Protein AF-A0A9P6NY69-F1 (afdb_monomer)

Structure (mmCIF, N/CA/C/O backbone):
data_AF-A0A9P6NY69-F1
#
_entry.id   AF-A0A9P6NY69-F1
#
loop_
_atom_site.group_PDB
_atom_site.id
_atom_site.type_symbol
_atom_site.label_atom_id
_atom_site.label_alt_id
_atom_site.label_comp_id
_atom_site.label_asym_id
_atom_site.label_entity_id
_atom_site.label_seq_id
_atom_site.pdbx_PDB_ins_code
_atom_site.Cartn_x
_atom_site.Cartn_y
_atom_site.Cartn_z
_atom_site.occupancy
_atom_site.B_iso_or_equiv
_atom_site.auth_seq_id
_atom_site.auth_comp_id
_atom_site.auth_asym_id
_atom_site.auth_atom_id
_atom_site.pdbx_PDB_model_num
ATOM 1 N N . MET A 1 1 ? -17.917 0.176 -6.158 1.00 75.62 1 MET A N 1
ATOM 2 C CA . MET A 1 1 ? -16.868 -0.465 -6.971 1.00 75.62 1 MET A CA 1
ATOM 3 C C . MET A 1 1 ? -17.426 -1.772 -7.513 1.00 75.62 1 MET A C 1
ATOM 5 O O . MET A 1 1 ? -18.060 -2.476 -6.738 1.00 75.62 1 MET A O 1
ATOM 9 N N . ASP A 1 2 ? -17.260 -2.073 -8.800 1.00 89.25 2 ASP A N 1
ATOM 10 C CA . ASP A 1 2 ? -17.644 -3.372 -9.378 1.00 89.25 2 ASP A CA 1
ATOM 11 C C . ASP A 1 2 ? -16.413 -4.287 -9.403 1.00 89.25 2 ASP A C 1
ATOM 13 O O . ASP A 1 2 ? -15.485 -4.063 -10.179 1.00 89.25 2 ASP A O 1
ATOM 17 N N . TRP A 1 3 ? -16.389 -5.296 -8.530 1.00 91.06 3 TRP A N 1
ATOM 18 C CA . TRP A 1 3 ? -15.250 -6.206 -8.393 1.00 91.06 3 TRP A CA 1
ATOM 19 C C . TRP A 1 3 ? -15.039 -7.108 -9.608 1.00 91.06 3 TRP A C 1
ATOM 21 O O . TRP A 1 3 ? -13.898 -7.458 -9.901 1.00 91.06 3 TRP A O 1
ATOM 31 N N . SER A 1 4 ? -16.097 -7.431 -10.357 1.00 93.12 4 SER A N 1
ATOM 32 C CA . SER A 1 4 ? -15.951 -8.194 -11.599 1.00 93.12 4 SER A CA 1
ATOM 33 C C . SER A 1 4 ? -15.117 -7.407 -12.607 1.00 93.12 4 SER A C 1
ATOM 35 O O . SER A 1 4 ? -14.187 -7.945 -13.209 1.00 93.12 4 SER A O 1
ATOM 37 N N . LEU A 1 5 ? -15.392 -6.106 -12.729 1.00 93.06 5 LEU A N 1
ATOM 38 C CA . LEU A 1 5 ? -14.627 -5.225 -13.602 1.00 93.06 5 LEU A CA 1
ATOM 39 C C . LEU A 1 5 ? -13.191 -5.023 -13.098 1.00 93.06 5 LEU A C 1
ATOM 41 O O . LEU A 1 5 ? -12.266 -4.997 -13.905 1.00 93.06 5 LEU A O 1
ATOM 45 N N . VAL A 1 6 ? -12.983 -4.913 -11.781 1.00 93.25 6 VAL A N 1
ATOM 46 C CA . VAL A 1 6 ? -11.635 -4.799 -11.196 1.00 93.25 6 VAL A CA 1
ATOM 47 C C . VAL A 1 6 ? -10.772 -6.001 -11.578 1.00 93.25 6 VAL A C 1
ATOM 49 O O . VAL A 1 6 ? -9.667 -5.801 -12.076 1.00 93.25 6 VAL A O 1
ATOM 52 N N . PHE A 1 7 ? -11.274 -7.232 -11.430 1.00 91.88 7 PHE A N 1
ATOM 53 C CA . PHE A 1 7 ? -10.509 -8.429 -11.794 1.00 91.88 7 PHE A CA 1
ATOM 54 C C . PHE A 1 7 ? -10.218 -8.515 -13.294 1.00 91.88 7 PHE A C 1
ATOM 56 O O . PHE A 1 7 ? -9.092 -8.824 -13.674 1.00 91.88 7 PHE A O 1
ATOM 63 N N . GLN A 1 8 ? -11.170 -8.131 -14.148 1.00 93.94 8 GLN A N 1
ATOM 64 C CA . GLN A 1 8 ? -10.922 -8.034 -15.591 1.00 93.94 8 GLN A CA 1
ATOM 65 C C . GLN A 1 8 ? -9.810 -7.022 -15.915 1.00 93.94 8 GLN A C 1
ATOM 67 O O . GLN A 1 8 ? -8.967 -7.271 -16.776 1.00 93.94 8 GLN A O 1
ATOM 72 N N . ILE A 1 9 ? -9.768 -5.883 -15.215 1.00 93.75 9 ILE A N 1
ATOM 73 C CA . ILE A 1 9 ? -8.691 -4.897 -15.377 1.00 93.75 9 ILE A CA 1
ATOM 74 C C . ILE A 1 9 ? -7.356 -5.477 -14.890 1.00 93.75 9 ILE A C 1
ATOM 76 O O . ILE A 1 9 ? -6.350 -5.298 -15.577 1.00 93.75 9 ILE A O 1
ATOM 80 N N . CYS A 1 10 ? -7.332 -6.188 -13.758 1.00 94.00 10 CYS A N 1
ATOM 81 C CA . CYS A 1 10 ? -6.135 -6.876 -13.268 1.00 94.00 10 CYS A CA 1
ATOM 82 C C . CYS A 1 10 ? -5.591 -7.862 -14.312 1.00 94.00 10 CYS A C 1
ATOM 84 O O . CYS A 1 10 ? -4.395 -7.840 -14.605 1.00 94.00 10 CYS A O 1
ATOM 86 N N . ASP A 1 11 ? -6.461 -8.664 -14.931 1.00 91.62 11 ASP A N 1
ATOM 87 C CA . ASP A 1 11 ? -6.077 -9.607 -15.984 1.00 91.62 11 ASP A CA 1
ATOM 88 C C . ASP A 1 11 ? -5.457 -8.889 -17.185 1.00 91.62 11 ASP A C 1
ATOM 90 O O . ASP A 1 11 ? -4.391 -9.280 -17.664 1.00 91.62 11 ASP A O 1
ATOM 94 N N . VAL A 1 12 ? -6.068 -7.796 -17.652 1.00 94.50 12 VAL A N 1
ATOM 95 C CA . VAL A 1 12 ? -5.519 -6.999 -18.762 1.00 94.50 12 VAL A CA 1
ATOM 96 C C . VAL A 1 12 ? -4.162 -6.397 -18.389 1.00 94.50 12 VAL A C 1
ATOM 98 O O . VAL A 1 12 ? -3.219 -6.459 -19.181 1.00 94.50 12 VAL A O 1
ATOM 101 N N . VAL A 1 13 ? -4.034 -5.842 -17.181 1.00 95.50 13 VAL A N 1
ATOM 102 C CA . VAL A 1 13 ? -2.787 -5.249 -16.676 1.00 95.50 13 VAL A CA 1
ATOM 103 C C . VAL A 1 13 ? -1.673 -6.290 -16.582 1.00 95.50 13 VAL A C 1
ATOM 105 O O . VAL A 1 13 ? -0.541 -6.001 -16.970 1.00 95.50 13 VAL A O 1
ATOM 108 N N . ASN A 1 14 ? -1.985 -7.498 -16.113 1.00 91.94 14 ASN A N 1
ATOM 109 C CA . ASN A 1 14 ? -1.009 -8.565 -15.918 1.00 91.94 14 ASN A CA 1
ATOM 110 C C . ASN A 1 14 ? -0.584 -9.238 -17.224 1.00 91.94 14 ASN A C 1
ATOM 112 O O . ASN A 1 14 ? 0.569 -9.661 -17.333 1.00 91.94 14 ASN A O 1
ATOM 116 N N . ASN A 1 15 ? -1.470 -9.319 -18.216 1.00 92.44 15 ASN A N 1
ATOM 117 C CA . ASN A 1 15 ? -1.189 -9.988 -19.488 1.00 92.44 15 ASN A CA 1
ATOM 118 C C . ASN A 1 15 ? -0.651 -9.050 -20.580 1.00 92.44 15 ASN A C 1
ATOM 120 O O . ASN A 1 15 ? -0.188 -9.518 -21.617 1.00 92.44 15 ASN A O 1
ATOM 124 N N . THR A 1 16 ? -0.657 -7.736 -20.348 1.00 93.12 16 THR A N 1
ATOM 125 C CA . THR A 1 16 ? -0.144 -6.748 -21.307 1.00 93.12 16 THR A CA 1
ATOM 126 C C . THR A 1 16 ? 1.220 -6.222 -20.869 1.00 93.12 16 THR A C 1
ATOM 128 O O . THR A 1 16 ? 1.368 -5.739 -19.749 1.00 93.12 16 THR A O 1
ATOM 131 N N . GLU A 1 17 ? 2.207 -6.220 -21.769 1.00 89.94 17 GLU A N 1
ATOM 132 C CA . GLU A 1 17 ? 3.577 -5.757 -21.480 1.00 89.94 17 GLU A CA 1
ATOM 133 C C . GLU A 1 17 ? 3.621 -4.322 -20.922 1.00 89.94 17 GLU A C 1
ATOM 135 O O . GLU A 1 17 ? 4.310 -4.038 -19.945 1.00 89.94 17 GLU A O 1
ATOM 140 N N . THR A 1 18 ? 2.832 -3.413 -21.498 1.00 93.44 18 THR A N 1
ATOM 141 C CA . THR A 1 18 ? 2.735 -2.009 -21.065 1.00 93.44 18 THR A CA 1
ATOM 142 C C . THR A 1 18 ? 1.525 -1.727 -20.171 1.00 93.44 18 THR A C 1
ATOM 144 O O . THR A 1 18 ? 1.315 -0.576 -19.776 1.00 93.44 18 THR A O 1
ATOM 147 N N . GLY A 1 19 ? 0.750 -2.758 -19.811 1.00 94.00 19 GLY A N 1
ATOM 148 C CA . GLY A 1 19 ? -0.544 -2.630 -19.135 1.00 94.00 19 GLY A CA 1
ATOM 149 C C . GLY A 1 19 ? -0.455 -1.858 -17.824 1.00 94.00 19 GLY A C 1
ATOM 150 O O . GLY A 1 19 ? -1.178 -0.884 -17.629 1.00 94.00 19 GLY A O 1
ATOM 151 N N . ALA A 1 20 ? 0.501 -2.218 -16.965 1.00 94.69 20 ALA A N 1
ATOM 152 C CA . ALA A 1 20 ? 0.709 -1.548 -15.681 1.00 94.69 20 ALA A CA 1
ATOM 153 C C . ALA A 1 20 ? 1.046 -0.055 -15.834 1.00 94.69 20 ALA A C 1
ATOM 155 O O . ALA A 1 20 ? 0.506 0.797 -15.124 1.00 94.69 20 ALA A O 1
ATOM 156 N N . LYS A 1 21 ? 1.902 0.284 -16.805 1.00 94.94 21 LYS A N 1
ATOM 157 C CA . LYS A 1 21 ? 2.334 1.665 -17.052 1.00 94.94 21 LYS A CA 1
ATOM 158 C C . LYS A 1 21 ? 1.207 2.536 -17.592 1.00 94.94 21 LYS A C 1
ATOM 160 O O . LYS A 1 21 ? 1.069 3.680 -17.155 1.00 94.94 21 LYS A O 1
ATOM 165 N N . GLU A 1 22 ? 0.425 2.021 -18.535 1.00 96.06 22 GLU A N 1
ATOM 166 C CA . GLU A 1 22 ? -0.706 2.749 -19.113 1.00 96.06 22 GLU A CA 1
ATOM 167 C C . GLU A 1 22 ? -1.860 2.882 -18.112 1.00 96.06 22 GLU A C 1
ATOM 169 O O . GLU A 1 22 ? -2.411 3.975 -17.965 1.00 96.06 22 GLU A O 1
ATOM 174 N N . ALA A 1 23 ? -2.147 1.831 -17.336 1.00 96.81 23 ALA A N 1
ATOM 175 C CA . ALA A 1 23 ? -3.116 1.885 -16.245 1.00 96.81 23 ALA A CA 1
ATOM 176 C C . ALA A 1 23 ? -2.734 2.947 -15.203 1.00 96.81 23 ALA A C 1
ATOM 178 O O . ALA A 1 23 ? -3.556 3.810 -14.894 1.00 96.81 23 ALA A O 1
ATOM 179 N N . ARG A 1 24 ? -1.473 2.976 -14.738 1.00 96.50 24 ARG A N 1
ATOM 180 C CA . ARG A 1 24 ? -1.000 4.025 -13.817 1.00 96.50 24 ARG A CA 1
ATOM 181 C C . ARG A 1 24 ? -1.223 5.423 -14.400 1.00 96.50 24 ARG A C 1
ATOM 183 O O . ARG A 1 24 ? -1.819 6.260 -13.732 1.00 96.50 24 ARG A O 1
ATOM 190 N N . LYS A 1 25 ? -0.775 5.690 -15.633 1.00 96.69 25 LYS A N 1
ATOM 191 C CA . LYS A 1 25 ? -0.918 7.020 -16.260 1.00 96.69 25 LYS A CA 1
ATOM 192 C C . LYS A 1 25 ? -2.378 7.461 -16.359 1.00 96.69 25 LYS A C 1
ATOM 194 O O . LYS A 1 25 ? -2.697 8.623 -16.102 1.00 96.69 25 LYS A O 1
ATOM 199 N N . LEU A 1 26 ? -3.264 6.548 -16.757 1.00 97.25 26 LEU A N 1
ATOM 200 C CA . LEU A 1 26 ? -4.690 6.833 -16.855 1.00 97.25 26 LEU A CA 1
ATOM 201 C C . LEU A 1 26 ? -5.278 7.153 -15.476 1.00 97.25 26 LEU A C 1
ATOM 203 O O . LEU A 1 26 ? -6.013 8.131 -15.339 1.00 97.25 26 LEU A O 1
ATOM 207 N N . LEU A 1 27 ? -4.924 6.366 -14.460 1.00 97.31 27 LEU A N 1
ATOM 208 C CA . LEU A 1 27 ? -5.398 6.553 -13.091 1.00 97.31 27 LEU A CA 1
ATOM 209 C C . LEU A 1 27 ? -4.858 7.836 -12.462 1.00 97.31 27 LEU A C 1
ATOM 211 O O . LEU A 1 27 ? -5.635 8.555 -11.848 1.00 97.31 27 LEU A O 1
ATOM 215 N N . GLN A 1 28 ? -3.601 8.207 -12.708 1.00 96.12 28 GLN A N 1
ATOM 216 C CA . GLN A 1 28 ? -3.043 9.509 -12.318 1.00 96.12 28 GLN A CA 1
ATOM 217 C C . GLN A 1 28 ? -3.862 10.672 -12.886 1.00 96.12 28 GLN A C 1
ATOM 219 O O . GLN A 1 28 ? -4.274 11.578 -12.162 1.00 96.12 28 GLN A O 1
ATOM 224 N N . LYS A 1 29 ? -4.194 10.611 -14.182 1.00 96.62 29 LYS A N 1
ATOM 225 C CA . LYS A 1 29 ? -5.038 11.628 -14.818 1.00 96.62 29 LYS A CA 1
ATOM 226 C C . LYS A 1 29 ? -6.431 11.705 -14.181 1.00 96.62 29 LYS A C 1
ATOM 228 O O . LYS A 1 29 ? -7.000 12.789 -14.087 1.00 96.62 29 LYS A O 1
ATOM 233 N N . LYS A 1 30 ? -7.003 10.567 -13.776 1.00 96.12 30 LYS A N 1
ATOM 234 C CA . LYS A 1 30 ? -8.323 10.501 -13.124 1.00 96.12 30 LYS A CA 1
ATOM 235 C C . LYS A 1 30 ? -8.278 10.954 -11.662 1.00 96.12 30 LYS A C 1
ATOM 237 O O . LYS A 1 30 ? -9.206 11.621 -11.220 1.00 96.12 30 LYS A O 1
ATOM 242 N N . MET A 1 31 ? -7.186 10.670 -10.962 1.00 94.62 31 MET A N 1
ATOM 243 C CA . MET A 1 31 ? -6.902 11.115 -9.598 1.00 94.62 31 MET A CA 1
ATOM 244 C C . MET A 1 31 ? -6.805 12.647 -9.498 1.00 94.62 31 MET A C 1
ATOM 246 O O . MET A 1 31 ? -7.211 13.227 -8.498 1.00 94.62 31 MET A O 1
ATOM 250 N N . LEU A 1 32 ? -6.341 13.317 -10.556 1.00 92.62 32 LEU A N 1
ATOM 251 C CA . LEU A 1 32 ? -6.270 14.782 -10.643 1.00 92.62 32 LEU A CA 1
ATOM 252 C C . LEU A 1 32 ? -7.458 15.426 -11.385 1.00 92.62 32 LEU A C 1
ATOM 254 O O . LEU A 1 32 ? -7.407 16.601 -11.749 1.00 92.62 32 LEU A O 1
ATOM 258 N N . ALA A 1 33 ? -8.530 14.677 -11.651 1.00 91.44 33 ALA A N 1
ATOM 259 C CA . ALA A 1 33 ? -9.727 15.229 -12.280 1.00 91.44 33 ALA A CA 1
ATOM 260 C C . ALA A 1 33 ? -10.513 16.129 -11.310 1.00 91.44 33 ALA A C 1
ATOM 262 O O . ALA A 1 33 ? -10.460 15.946 -10.103 1.00 91.44 33 ALA A O 1
ATOM 263 N N . GLN A 1 34 ? -11.325 17.054 -11.834 1.00 88.56 34 GLN A N 1
ATOM 264 C CA . GLN A 1 34 ? -12.145 17.948 -10.996 1.00 88.56 34 GLN A CA 1
ATOM 265 C C . GLN A 1 34 ? -13.275 17.235 -10.235 1.00 88.56 34 GLN A C 1
ATOM 267 O O . GLN A 1 34 ? -13.815 17.794 -9.289 1.00 88.56 34 GLN A O 1
ATOM 272 N N . ASN A 1 35 ? -13.685 16.040 -10.672 1.00 91.44 35 ASN A N 1
ATOM 273 C CA . ASN A 1 35 ? -14.830 15.333 -10.103 1.00 91.44 35 ASN A CA 1
ATOM 274 C C . ASN A 1 35 ? -14.393 14.445 -8.916 1.00 91.44 35 ASN A C 1
ATOM 276 O O . ASN A 1 35 ? -13.712 13.444 -9.163 1.00 91.44 35 ASN A O 1
ATOM 280 N N . PRO A 1 36 ? -14.851 14.714 -7.676 1.00 91.44 36 PRO A N 1
ATOM 281 C CA . PRO A 1 36 ? -14.429 13.973 -6.484 1.00 91.44 36 PRO A CA 1
ATOM 282 C C . PRO A 1 36 ? -14.696 12.468 -6.554 1.00 91.44 36 PRO A C 1
ATOM 284 O O . PRO A 1 36 ? -13.852 11.659 -6.176 1.00 91.44 36 PRO A O 1
ATOM 287 N N . GLN A 1 37 ? -15.844 12.064 -7.104 1.00 91.56 37 GLN A N 1
ATOM 288 C CA . GLN A 1 37 ? -16.189 10.649 -7.246 1.00 91.56 37 GLN A CA 1
ATOM 289 C C . GLN A 1 37 ? -15.232 9.935 -8.210 1.00 91.56 37 GLN A C 1
ATOM 291 O O . GLN A 1 37 ? -14.869 8.784 -7.983 1.00 91.56 37 GLN A O 1
ATOM 296 N N . THR A 1 38 ?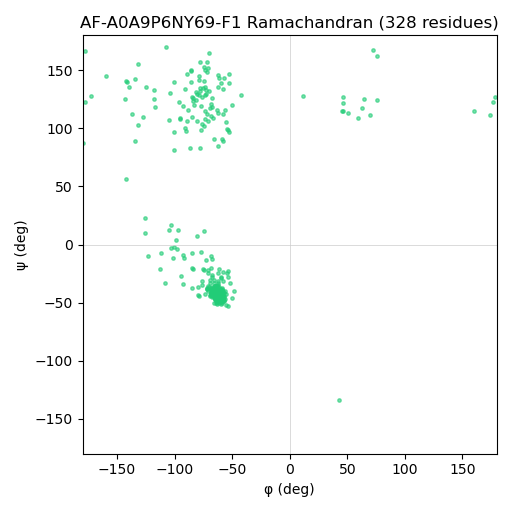 -14.783 10.621 -9.265 1.00 95.06 38 THR A N 1
ATOM 297 C CA . THR A 1 38 ? -13.775 10.076 -10.189 1.00 95.06 38 THR A CA 1
ATOM 298 C C . THR A 1 38 ? -12.420 9.910 -9.505 1.00 95.06 38 THR A C 1
ATOM 300 O O . THR A 1 38 ? -11.755 8.901 -9.729 1.00 95.06 38 THR A O 1
ATOM 303 N N . GLN A 1 39 ? -12.024 10.862 -8.656 1.00 94.94 39 GLN A N 1
ATOM 304 C CA . GLN A 1 39 ? -10.769 10.789 -7.905 1.00 94.94 39 GLN A CA 1
ATOM 305 C C . GLN A 1 39 ? -10.780 9.626 -6.906 1.00 94.94 39 GLN A C 1
ATOM 307 O O . GLN A 1 39 ? -9.838 8.838 -6.883 1.00 94.94 39 GLN A O 1
ATOM 312 N N . VAL A 1 40 ? -11.866 9.470 -6.136 1.00 94.62 40 VAL A N 1
ATOM 313 C CA . VAL A 1 40 ? -12.032 8.356 -5.183 1.00 94.62 40 VAL A CA 1
ATOM 314 C C . VAL A 1 40 ? -11.967 7.009 -5.900 1.00 94.62 40 VAL A C 1
ATOM 316 O O . VAL A 1 40 ? -11.200 6.146 -5.488 1.00 94.62 40 VAL A O 1
ATOM 319 N N . LEU A 1 41 ? -12.701 6.839 -7.004 1.00 94.62 41 LEU A N 1
ATOM 320 C CA . LEU A 1 41 ? -12.677 5.590 -7.776 1.00 94.62 41 LEU A CA 1
ATOM 321 C C . LEU A 1 41 ? -11.293 5.295 -8.369 1.00 94.62 41 LEU A C 1
ATOM 323 O O . LEU A 1 41 ? -10.885 4.138 -8.436 1.00 94.62 41 LEU A O 1
ATOM 327 N N . ALA A 1 42 ? -10.557 6.327 -8.794 1.00 96.50 42 ALA A N 1
ATOM 328 C CA . ALA A 1 42 ? -9.193 6.159 -9.283 1.00 96.50 42 ALA A CA 1
ATOM 329 C C . ALA A 1 42 ? -8.243 5.685 -8.173 1.00 96.50 42 ALA A C 1
ATOM 331 O O . ALA A 1 42 ? -7.432 4.795 -8.417 1.00 96.50 42 ALA A O 1
ATOM 332 N N . LEU A 1 43 ? -8.370 6.241 -6.963 1.00 95.56 43 LEU A N 1
ATOM 333 C CA . LEU A 1 43 ? -7.605 5.819 -5.786 1.00 95.56 43 LEU A CA 1
ATOM 334 C C . LEU A 1 43 ? -7.966 4.389 -5.357 1.00 95.56 43 LEU A C 1
ATOM 336 O O . LEU A 1 43 ? -7.069 3.588 -5.124 1.00 95.56 43 LEU A O 1
ATOM 340 N N . GLU A 1 44 ? -9.254 4.038 -5.327 1.00 94.50 44 GLU A N 1
ATOM 341 C CA . GLU A 1 44 ? -9.719 2.672 -5.037 1.00 94.50 44 GLU A CA 1
ATOM 342 C C . GLU A 1 44 ? -9.181 1.651 -6.045 1.00 94.50 44 GLU A C 1
ATOM 344 O O . GLU A 1 44 ? -8.749 0.568 -5.658 1.00 94.50 44 GLU A O 1
ATOM 349 N N . LEU A 1 45 ? -9.168 1.995 -7.337 1.00 96.50 45 LEU A N 1
ATOM 350 C CA . LEU A 1 45 ? -8.639 1.106 -8.368 1.00 96.50 45 LEU A CA 1
ATOM 351 C C . LEU A 1 45 ? -7.110 0.993 -8.303 1.00 96.50 45 LEU A C 1
ATOM 353 O O . LEU A 1 45 ? -6.581 -0.093 -8.517 1.00 96.50 45 LEU A O 1
ATOM 357 N N . LEU A 1 46 ? -6.394 2.081 -7.992 1.00 96.12 46 LEU A N 1
ATOM 358 C CA . LEU A 1 46 ? -4.945 2.041 -7.747 1.00 96.12 46 LEU A CA 1
ATOM 359 C C . LEU A 1 46 ? -4.600 1.094 -6.595 1.00 96.12 46 LEU A C 1
ATOM 361 O O . LEU A 1 46 ? -3.676 0.293 -6.725 1.00 96.12 46 LEU A O 1
ATOM 365 N N . ASP A 1 47 ? -5.356 1.178 -5.501 1.00 94.06 47 ASP A N 1
ATOM 366 C CA . ASP A 1 47 ? -5.172 0.349 -4.311 1.00 94.06 47 ASP A CA 1
ATOM 367 C C . ASP A 1 47 ? -5.415 -1.132 -4.636 1.00 94.06 47 ASP A C 1
ATOM 369 O O . ASP A 1 47 ? -4.523 -1.962 -4.461 1.00 94.06 47 ASP A O 1
ATOM 373 N N . ALA A 1 48 ? -6.549 -1.444 -5.272 1.00 94.06 48 ALA A N 1
ATOM 374 C CA . ALA A 1 48 ? -6.873 -2.803 -5.698 1.00 94.06 48 ALA A CA 1
ATOM 375 C C . ALA A 1 48 ? -5.828 -3.386 -6.668 1.00 94.06 48 ALA A C 1
ATOM 377 O O . ALA A 1 48 ? -5.421 -4.538 -6.523 1.00 94.06 48 ALA A O 1
ATOM 378 N N . LEU A 1 49 ? -5.343 -2.607 -7.641 1.00 95.00 49 LEU A N 1
ATOM 379 C CA . LEU A 1 49 ? -4.298 -3.071 -8.560 1.00 95.00 49 LEU A CA 1
ATOM 380 C C . LEU A 1 49 ? -2.962 -3.316 -7.843 1.00 95.00 49 LEU A C 1
ATOM 382 O O . LEU A 1 49 ? -2.239 -4.240 -8.212 1.00 95.00 49 LEU A O 1
ATOM 386 N N . SER A 1 50 ? -2.636 -2.536 -6.808 1.00 93.06 50 SER A N 1
ATOM 387 C CA . SER A 1 50 ? -1.411 -2.733 -6.019 1.00 93.06 50 SER A CA 1
ATOM 388 C C . SER A 1 50 ? -1.413 -4.049 -5.228 1.00 93.06 50 SER A C 1
ATOM 390 O O . SER A 1 50 ? -0.364 -4.677 -5.063 1.00 93.06 50 SER A O 1
ATOM 392 N N . GLU A 1 51 ? -2.595 -4.512 -4.815 1.00 89.94 51 GLU A N 1
ATOM 393 C CA . GLU A 1 51 ? -2.779 -5.752 -4.056 1.00 89.94 51 GLU A CA 1
ATOM 394 C C . GLU A 1 51 ? -2.863 -6.985 -4.964 1.00 89.94 51 GLU A C 1
ATOM 396 O O . GLU A 1 51 ? -2.305 -8.035 -4.638 1.00 89.94 51 GLU A O 1
ATOM 401 N N . ASN A 1 52 ? -3.513 -6.850 -6.125 1.00 88.81 52 ASN A N 1
ATOM 402 C CA . ASN A 1 52 ? -3.829 -7.973 -7.012 1.00 88.81 52 ASN A CA 1
ATOM 403 C C . ASN A 1 52 ? -2.794 -8.199 -8.129 1.00 88.81 52 ASN A C 1
ATOM 405 O O . ASN A 1 52 ? -2.633 -9.326 -8.591 1.00 88.81 52 ASN A O 1
ATOM 409 N N . CYS A 1 53 ? -2.071 -7.161 -8.564 1.00 87.62 53 CYS A N 1
ATOM 410 C CA . CYS A 1 53 ? -1.085 -7.265 -9.650 1.00 87.62 53 CYS A CA 1
ATOM 411 C C . CYS A 1 53 ? 0.376 -7.298 -9.159 1.00 87.62 53 CYS A C 1
ATOM 413 O O . CYS A 1 53 ? 1.285 -7.447 -9.982 1.00 87.62 53 CYS A O 1
ATOM 415 N N . ARG A 1 54 ? 0.596 -7.176 -7.835 1.00 81.88 54 ARG A N 1
ATOM 416 C CA . ARG A 1 54 ? 1.892 -7.331 -7.133 1.00 81.88 54 ARG A CA 1
ATOM 417 C C . ARG A 1 54 ? 3.038 -6.638 -7.892 1.00 81.88 54 ARG A C 1
ATOM 419 O O . ARG A 1 54 ? 2.854 -5.515 -8.355 1.00 81.88 54 ARG A O 1
ATOM 426 N N . ASP A 1 55 ? 4.186 -7.291 -8.063 1.00 83.94 55 ASP A N 1
ATOM 427 C CA . ASP A 1 55 ? 5.431 -6.731 -8.608 1.00 83.94 55 ASP A CA 1
ATOM 428 C C . ASP A 1 55 ? 5.253 -5.935 -9.915 1.00 83.94 55 ASP A C 1
ATOM 430 O O . ASP A 1 55 ? 5.846 -4.862 -10.089 1.00 83.94 55 ASP A O 1
ATOM 434 N N . LYS A 1 56 ? 4.391 -6.409 -10.833 1.00 86.12 56 LYS A N 1
ATOM 435 C CA . LYS A 1 56 ? 4.154 -5.733 -12.122 1.00 86.12 56 LYS A CA 1
ATOM 436 C C . LYS A 1 56 ? 3.582 -4.335 -11.934 1.00 86.12 56 LYS A C 1
ATOM 438 O O . LYS A 1 56 ? 4.023 -3.397 -12.601 1.00 86.12 56 LYS A O 1
ATOM 443 N N . PHE A 1 57 ? 2.603 -4.192 -11.044 1.00 93.38 57 PHE A N 1
ATOM 444 C CA . PHE A 1 57 ? 1.944 -2.911 -10.810 1.00 93.38 57 PHE A CA 1
ATOM 445 C C . PHE A 1 57 ? 2.586 -2.117 -9.674 1.00 93.38 57 PHE A C 1
ATOM 447 O O . PHE A 1 57 ? 2.690 -0.901 -9.780 1.00 93.38 57 PHE A O 1
ATOM 454 N N . GLN A 1 58 ? 3.101 -2.775 -8.637 1.00 91.94 58 GLN A N 1
ATOM 455 C CA . GLN A 1 58 ? 3.783 -2.127 -7.516 1.00 91.94 58 GLN A CA 1
ATOM 456 C C . GLN A 1 58 ? 4.985 -1.309 -7.990 1.00 91.94 58 GLN A C 1
ATOM 458 O O . GLN A 1 58 ? 5.094 -0.150 -7.609 1.00 91.94 58 GLN A O 1
ATOM 463 N N . SER A 1 59 ? 5.783 -1.808 -8.943 1.00 91.44 59 SER A N 1
ATOM 464 C CA . SER A 1 59 ? 6.886 -1.037 -9.550 1.00 91.44 59 SER A CA 1
ATOM 465 C C . SER A 1 59 ? 6.464 0.326 -10.129 1.00 91.44 59 SER A C 1
ATOM 467 O O . SER A 1 59 ? 7.279 1.241 -10.250 1.00 91.44 59 SER A O 1
ATOM 469 N N . GLN A 1 60 ? 5.180 0.508 -10.460 1.00 93.94 60 GLN A N 1
ATOM 470 C CA . GLN A 1 60 ? 4.643 1.774 -10.957 1.00 93.94 60 GLN A CA 1
ATOM 471 C C . GLN A 1 60 ? 4.583 2.859 -9.871 1.00 93.94 60 GLN A C 1
ATOM 473 O O . GLN A 1 60 ? 4.669 4.044 -10.195 1.00 93.94 60 GLN A O 1
ATOM 478 N N . PHE A 1 61 ? 4.512 2.484 -8.594 1.00 92.38 61 PHE A N 1
ATOM 479 C CA . PHE A 1 61 ? 4.491 3.417 -7.465 1.00 92.38 61 PHE A CA 1
ATOM 480 C C . PHE A 1 61 ? 5.848 4.103 -7.254 1.00 92.38 61 PHE A C 1
ATOM 482 O O . PHE A 1 61 ? 5.899 5.203 -6.707 1.00 92.38 61 PHE A O 1
ATOM 489 N N . ALA A 1 62 ? 6.938 3.510 -7.752 1.00 92.56 62 ALA A N 1
ATOM 490 C CA . ALA A 1 62 ? 8.272 4.112 -7.747 1.00 92.56 62 ALA A CA 1
ATOM 491 C C . ALA A 1 62 ? 8.450 5.193 -8.834 1.00 92.56 62 ALA A C 1
ATOM 493 O O . ALA A 1 62 ? 9.479 5.870 -8.908 1.00 92.56 62 ALA A O 1
ATOM 494 N N . ALA A 1 63 ? 7.466 5.379 -9.722 1.00 93.94 63 ALA A N 1
ATOM 495 C CA . ALA A 1 63 ? 7.562 6.370 -10.783 1.00 93.94 63 ALA A CA 1
ATOM 496 C C . ALA A 1 63 ? 7.554 7.795 -10.208 1.00 93.94 63 ALA A C 1
ATOM 498 O O . ALA A 1 63 ? 6.596 8.209 -9.562 1.00 93.94 63 ALA A O 1
ATOM 499 N N . LYS A 1 64 ? 8.563 8.605 -10.550 1.00 92.00 64 LYS A N 1
ATOM 500 C CA . LYS A 1 64 ? 8.673 10.003 -10.089 1.00 92.00 64 LYS A CA 1
ATOM 501 C C . LYS A 1 64 ? 7.390 10.821 -10.298 1.00 92.00 64 LYS A C 1
ATOM 503 O O . LYS A 1 64 ? 6.925 11.474 -9.372 1.00 92.00 64 LYS A O 1
ATOM 508 N N . SER A 1 65 ? 6.788 10.719 -11.485 1.00 94.06 65 SER A N 1
ATOM 509 C CA . SER A 1 65 ? 5.530 11.410 -11.814 1.00 94.06 65 SER A CA 1
ATOM 510 C C . SER A 1 65 ? 4.365 11.030 -10.893 1.00 94.06 65 SER A C 1
ATOM 512 O O . SER A 1 65 ? 3.469 11.831 -10.687 1.00 94.06 65 SER A O 1
ATOM 514 N N . PHE A 1 66 ? 4.360 9.810 -10.344 1.00 95.38 66 PHE A N 1
ATOM 515 C CA . PHE A 1 66 ? 3.313 9.386 -9.414 1.00 95.38 66 PHE A CA 1
ATOM 516 C C . PHE A 1 66 ? 3.421 10.136 -8.088 1.00 95.38 66 PHE A C 1
ATOM 518 O O . PHE A 1 66 ? 2.425 10.654 -7.595 1.00 95.38 66 PHE A O 1
ATOM 525 N N . GLY A 1 67 ? 4.642 10.282 -7.569 1.00 93.88 67 GLY A N 1
ATOM 526 C CA . GLY A 1 67 ? 4.911 11.101 -6.389 1.00 93.88 67 GLY A CA 1
ATOM 527 C C . GLY A 1 67 ? 4.518 12.571 -6.561 1.00 93.88 67 GLY A C 1
ATOM 528 O O . GLY A 1 67 ? 3.905 13.142 -5.667 1.00 93.88 67 GLY A O 1
ATOM 529 N N . GLU A 1 68 ? 4.830 13.168 -7.714 1.00 94.12 68 GLU A N 1
ATOM 530 C CA . GLU A 1 68 ? 4.483 14.568 -8.025 1.00 94.12 68 GLU A CA 1
ATOM 531 C C . GLU A 1 68 ? 2.959 14.791 -8.083 1.00 94.12 68 GLU A C 1
ATOM 533 O O . GLU A 1 68 ? 2.446 15.797 -7.582 1.00 94.12 68 GLU A O 1
ATOM 538 N N . ASP A 1 69 ? 2.215 13.837 -8.646 1.00 95.19 69 ASP A N 1
ATOM 539 C CA . ASP A 1 69 ? 0.752 13.898 -8.683 1.00 95.19 69 ASP A CA 1
ATOM 540 C C . ASP A 1 69 ? 0.140 13.697 -7.290 1.00 95.19 69 ASP A C 1
ATOM 542 O O . ASP A 1 69 ? -0.837 14.364 -6.948 1.00 95.19 69 ASP A O 1
ATOM 546 N N . LEU A 1 70 ? 0.722 12.824 -6.460 1.00 94.25 70 LEU A N 1
ATOM 547 C CA . LEU A 1 70 ? 0.313 12.651 -5.065 1.00 94.25 70 LEU A CA 1
ATOM 548 C C . LEU A 1 70 ? 0.555 13.918 -4.235 1.00 94.25 70 LEU A C 1
ATOM 550 O O . LEU A 1 70 ? -0.323 14.303 -3.470 1.00 94.25 70 LEU A O 1
ATOM 554 N N . ASP A 1 71 ? 1.686 14.609 -4.415 1.00 93.31 71 ASP A N 1
ATOM 555 C CA . ASP A 1 71 ? 1.927 15.918 -3.785 1.00 93.31 71 ASP A CA 1
ATOM 556 C C . ASP A 1 71 ? 0.890 16.955 -4.215 1.00 93.31 71 ASP A C 1
ATOM 558 O O . ASP A 1 71 ? 0.397 17.736 -3.396 1.00 93.31 71 ASP A O 1
ATOM 562 N N . THR A 1 72 ? 0.567 16.969 -5.510 1.00 93.19 72 THR A N 1
ATOM 563 C CA . THR A 1 72 ? -0.418 17.888 -6.086 1.00 93.19 72 THR A CA 1
ATOM 564 C C . THR A 1 72 ? -1.795 17.632 -5.490 1.00 93.19 72 THR A C 1
ATOM 566 O O . THR A 1 72 ? -2.474 18.577 -5.080 1.00 93.19 72 THR A O 1
ATOM 569 N N . LEU A 1 73 ? -2.191 16.360 -5.390 1.00 91.06 73 LEU A N 1
ATOM 570 C CA . LEU A 1 73 ? -3.435 15.974 -4.745 1.00 91.06 73 LEU A CA 1
ATOM 571 C C . LEU A 1 73 ? -3.407 16.350 -3.260 1.00 91.06 73 LEU A C 1
ATOM 573 O O . LEU A 1 73 ? -4.321 17.027 -2.810 1.00 91.06 73 LEU A O 1
ATOM 577 N N . ALA A 1 74 ? -2.354 16.013 -2.517 1.00 89.69 74 ALA A N 1
ATOM 578 C CA . ALA A 1 74 ? -2.242 16.296 -1.085 1.00 89.69 74 ALA A CA 1
ATOM 579 C C . ALA A 1 74 ? -2.261 17.797 -0.753 1.00 89.69 74 ALA A C 1
ATOM 581 O O . ALA A 1 74 ? -2.835 18.208 0.252 1.00 89.69 74 ALA A O 1
ATOM 582 N N . SER A 1 75 ? -1.678 18.630 -1.616 1.00 87.25 75 SER A N 1
ATOM 583 C CA . SER A 1 75 ? -1.598 20.085 -1.420 1.00 87.25 75 SER A CA 1
ATOM 584 C C . SER A 1 75 ? -2.842 20.842 -1.901 1.00 87.25 75 SER A C 1
ATOM 586 O O . SER A 1 75 ? -2.949 22.058 -1.707 1.00 87.25 75 SER A O 1
ATOM 588 N N . SER A 1 76 ? -3.775 20.161 -2.571 1.00 84.06 76 SER A N 1
ATOM 589 C CA . SER A 1 76 ? -4.954 20.796 -3.151 1.00 84.06 76 SER A CA 1
ATOM 590 C C . SER A 1 76 ? -5.945 21.228 -2.063 1.00 84.06 76 SER A C 1
ATOM 592 O O . SER A 1 76 ? -6.608 20.420 -1.416 1.00 84.06 76 SER A O 1
ATOM 594 N N . LYS A 1 77 ? -6.097 22.551 -1.909 1.00 65.44 77 LYS A N 1
ATOM 595 C CA . LYS A 1 77 ? -7.017 23.197 -0.951 1.00 65.44 77 LYS A CA 1
ATOM 596 C C . LYS A 1 77 ? -8.504 23.015 -1.284 1.00 65.44 77 LYS A C 1
ATOM 598 O O . LYS A 1 77 ? -9.349 23.404 -0.489 1.00 65.44 77 LYS A O 1
ATOM 603 N N . SER A 1 78 ? -8.817 22.488 -2.468 1.00 61.06 78 SER A N 1
ATOM 604 C CA . SER A 1 78 ? -10.181 22.328 -2.990 1.00 61.06 78 SER A CA 1
ATOM 605 C C . SER A 1 78 ? -10.672 20.877 -2.929 1.00 61.06 78 SER A C 1
ATOM 607 O O . SER A 1 78 ? -11.667 20.543 -3.575 1.00 61.06 78 SER A O 1
ATOM 609 N N . ASN A 1 79 ? -9.968 19.998 -2.214 1.00 69.31 79 ASN A N 1
ATOM 610 C CA . ASN A 1 79 ? -10.336 18.591 -2.155 1.00 69.31 79 ASN A CA 1
ATOM 611 C C . ASN A 1 79 ? -11.542 18.363 -1.250 1.00 69.31 79 ASN A C 1
ATOM 613 O O . ASN A 1 79 ? -11.594 18.840 -0.119 1.00 69.31 79 ASN A O 1
ATOM 617 N N . ASP A 1 80 ? -12.478 17.563 -1.749 1.00 81.31 80 ASP A N 1
ATOM 618 C CA . ASP A 1 80 ? -13.560 17.009 -0.948 1.00 81.31 80 ASP A CA 1
ATOM 619 C C . ASP A 1 80 ? -12.977 16.164 0.201 1.00 81.31 80 ASP A C 1
ATOM 621 O O . ASP A 1 80 ? -12.033 15.389 0.000 1.00 81.31 80 ASP A O 1
ATOM 625 N N . ASN A 1 81 ? -13.555 16.278 1.400 1.00 85.62 81 ASN A N 1
ATOM 626 C CA . ASN A 1 81 ? -13.156 15.502 2.579 1.00 85.62 81 ASN A CA 1
ATOM 627 C C . ASN A 1 81 ? -13.110 13.992 2.292 1.00 85.62 81 ASN A C 1
ATOM 629 O O . ASN A 1 81 ? -12.254 13.283 2.820 1.00 85.62 81 ASN A O 1
ATOM 633 N N . LYS A 1 82 ? -13.993 13.499 1.417 1.00 86.56 82 LYS A N 1
ATOM 634 C CA . LYS A 1 82 ? -14.046 12.096 1.001 1.00 86.56 82 LYS A CA 1
ATOM 635 C C . LYS A 1 82 ? -12.830 11.691 0.165 1.00 86.56 82 LYS A C 1
ATOM 637 O O . LYS A 1 82 ? -12.299 10.598 0.347 1.00 86.56 82 LYS A O 1
ATOM 642 N N . VAL A 1 83 ? -12.366 12.574 -0.722 1.00 91.12 83 VAL A N 1
ATOM 643 C CA . VAL A 1 83 ? -11.153 12.354 -1.527 1.00 91.12 83 VAL A CA 1
ATOM 644 C C . VAL A 1 83 ? -9.931 12.348 -0.619 1.00 91.12 83 VAL A C 1
ATOM 646 O O . VAL A 1 83 ? -9.107 11.442 -0.715 1.00 91.12 83 VAL A O 1
ATOM 649 N N . HIS A 1 84 ? -9.848 13.312 0.303 1.00 90.06 84 HIS A N 1
ATOM 650 C CA . HIS A 1 84 ? -8.751 13.386 1.263 1.00 90.06 84 HIS A CA 1
ATOM 651 C C . HIS A 1 84 ? -8.696 12.140 2.158 1.00 90.06 84 HIS A C 1
ATOM 653 O O . HIS A 1 84 ? -7.647 11.513 2.268 1.00 90.06 84 HIS A O 1
ATOM 659 N N . GLY A 1 85 ? -9.828 11.729 2.739 1.00 90.00 85 GLY A N 1
ATOM 660 C CA . GLY A 1 85 ? -9.907 10.524 3.567 1.00 90.00 85 GLY A CA 1
ATOM 661 C C . GLY A 1 85 ? -9.480 9.262 2.814 1.00 90.00 85 GLY A C 1
ATOM 662 O O . GLY A 1 85 ? -8.682 8.479 3.327 1.00 90.00 85 GLY A O 1
ATOM 663 N N . LYS A 1 86 ? -9.935 9.092 1.564 1.00 93.06 86 LYS A N 1
ATOM 664 C CA . LYS A 1 86 ? -9.527 7.946 0.740 1.00 93.06 86 LYS A CA 1
ATOM 665 C C . LYS A 1 86 ? -8.037 7.981 0.398 1.00 93.06 86 LYS A C 1
ATOM 667 O O . LYS A 1 86 ? -7.374 6.954 0.483 1.00 93.06 86 LYS A O 1
ATOM 672 N N . MET A 1 87 ? -7.503 9.148 0.043 1.00 93.25 87 MET A N 1
ATOM 673 C CA . MET A 1 87 ? -6.078 9.321 -0.243 1.00 93.25 87 MET A CA 1
ATOM 674 C C . MET A 1 87 ? -5.218 8.966 0.974 1.00 93.25 87 MET A C 1
ATOM 676 O O . MET A 1 87 ? -4.249 8.231 0.820 1.00 93.25 87 MET A O 1
ATOM 680 N N . VAL A 1 88 ? -5.585 9.433 2.172 1.00 92.00 88 VAL A N 1
ATOM 681 C CA . VAL A 1 88 ? -4.894 9.086 3.426 1.00 92.00 88 VAL A CA 1
ATOM 682 C C . VAL A 1 88 ? -4.899 7.577 3.652 1.00 92.00 88 VAL A C 1
ATOM 684 O O . VAL A 1 88 ? -3.849 7.002 3.925 1.00 92.00 88 VAL A O 1
ATOM 687 N N . GLN A 1 89 ? -6.052 6.924 3.478 1.00 91.81 89 GLN A N 1
ATOM 688 C CA . GLN A 1 89 ? -6.166 5.470 3.610 1.00 91.81 89 GLN A CA 1
ATOM 689 C C . GLN A 1 89 ? -5.225 4.736 2.641 1.00 91.81 89 GLN A C 1
ATOM 691 O O . GLN A 1 89 ? -4.487 3.845 3.058 1.00 91.81 89 GLN A O 1
ATOM 696 N N . CYS A 1 90 ? -5.219 5.126 1.363 1.00 94.38 90 CYS A N 1
ATOM 697 C CA . CYS A 1 90 ? -4.343 4.531 0.355 1.00 94.38 90 CYS A CA 1
ATOM 698 C C . CYS A 1 90 ? -2.861 4.769 0.677 1.00 94.38 90 CYS A C 1
ATOM 700 O O . CYS A 1 90 ? -2.066 3.836 0.650 1.00 94.38 90 CYS A O 1
ATOM 702 N N . LEU A 1 91 ? -2.485 5.999 1.040 1.00 93.94 91 LEU A N 1
ATOM 703 C CA . LEU A 1 91 ? -1.114 6.342 1.424 1.00 93.94 91 LEU A CA 1
ATOM 704 C C . LEU A 1 91 ? -0.641 5.530 2.630 1.00 93.94 91 LEU A C 1
ATOM 706 O O . LEU A 1 91 ? 0.490 5.055 2.617 1.00 93.94 91 LEU A O 1
ATOM 710 N N . GLN A 1 92 ? -1.493 5.336 3.639 1.00 92.12 92 GLN A N 1
ATOM 711 C CA . GLN A 1 92 ? -1.181 4.499 4.795 1.00 92.12 92 GLN A CA 1
ATOM 712 C C . GLN A 1 92 ? -0.965 3.038 4.381 1.00 92.12 92 GLN A C 1
ATOM 714 O O . GLN A 1 92 ? 0.017 2.425 4.802 1.00 92.12 92 GLN A O 1
ATOM 719 N N . ASN A 1 93 ? -1.842 2.492 3.528 1.00 92.88 93 ASN A N 1
ATOM 720 C CA . ASN A 1 93 ? -1.716 1.126 3.015 1.00 92.88 93 ASN A CA 1
ATOM 721 C C . ASN A 1 93 ? -0.383 0.945 2.270 1.00 92.88 93 ASN A C 1
ATOM 723 O O . ASN A 1 93 ? 0.410 0.057 2.579 1.00 92.88 93 ASN A O 1
ATOM 727 N N . TRP A 1 94 ? -0.075 1.853 1.347 1.00 93.81 94 TRP A N 1
ATOM 728 C CA . TRP A 1 94 ? 1.131 1.786 0.526 1.00 93.81 94 TRP A CA 1
ATOM 729 C C . TRP A 1 94 ? 2.413 2.073 1.313 1.00 93.81 94 TRP A C 1
ATOM 731 O O . TRP A 1 94 ? 3.437 1.439 1.067 1.00 93.81 94 TRP A O 1
ATOM 741 N N . ALA A 1 95 ? 2.386 2.984 2.287 1.00 91.06 95 ALA A N 1
ATOM 742 C CA . ALA A 1 95 ? 3.523 3.228 3.174 1.00 91.06 95 ALA A CA 1
ATOM 743 C C . ALA A 1 95 ? 3.827 2.003 4.053 1.00 91.06 95 ALA A C 1
ATOM 745 O O . ALA A 1 95 ? 5.000 1.696 4.281 1.00 91.06 95 ALA A O 1
ATOM 746 N N . ASN A 1 96 ? 2.794 1.275 4.488 1.00 88.00 96 ASN A N 1
ATOM 747 C CA . ASN A 1 96 ? 2.942 0.038 5.254 1.00 88.00 96 ASN A CA 1
ATOM 748 C C . ASN A 1 96 ? 3.451 -1.125 4.395 1.00 88.00 96 ASN A C 1
ATOM 750 O O . ASN A 1 96 ? 4.262 -1.920 4.873 1.00 88.00 96 ASN A O 1
ATOM 754 N N . GLN A 1 97 ? 2.990 -1.221 3.145 1.00 85.69 97 GLN A N 1
ATOM 755 C CA . GLN A 1 97 ? 3.369 -2.300 2.233 1.00 85.69 97 GLN A CA 1
ATOM 756 C C . GLN A 1 97 ? 4.746 -2.084 1.582 1.00 85.69 97 GLN A C 1
ATOM 758 O O . GLN A 1 97 ? 5.535 -3.021 1.519 1.00 85.69 97 GLN A O 1
ATOM 763 N N . PHE A 1 98 ? 5.060 -0.868 1.117 1.00 85.62 98 PHE A N 1
ATOM 764 C CA . PHE A 1 98 ? 6.251 -0.594 0.292 1.00 85.62 98 PHE A CA 1
ATOM 765 C C . PHE A 1 98 ? 7.191 0.464 0.879 1.00 85.62 98 PHE A C 1
ATOM 767 O O . PHE A 1 98 ? 8.288 0.659 0.365 1.00 85.62 98 PHE A O 1
ATOM 774 N N . GLY A 1 99 ? 6.795 1.180 1.937 1.00 74.06 99 GLY A N 1
ATOM 775 C CA . GLY A 1 99 ? 7.508 2.383 2.382 1.00 74.06 99 GLY A CA 1
ATOM 776 C C . GLY A 1 99 ? 8.964 2.153 2.801 1.00 74.06 99 GLY A C 1
ATOM 777 O O . GLY A 1 99 ? 9.737 3.107 2.822 1.00 74.06 99 GLY A O 1
ATOM 778 N N . PHE A 1 100 ? 9.344 0.918 3.137 1.00 78.75 100 PHE A N 1
ATOM 779 C CA . PHE A 1 100 ? 10.708 0.555 3.535 1.00 78.75 100 PHE A CA 1
ATOM 780 C C . PHE A 1 100 ? 11.693 0.497 2.365 1.00 78.75 100 PHE A C 1
ATOM 782 O O . PHE A 1 100 ? 12.890 0.657 2.589 1.00 78.75 100 PHE A O 1
ATOM 789 N N . ASP A 1 101 ? 11.211 0.320 1.134 1.00 83.81 101 ASP A N 1
ATOM 790 C CA . ASP A 1 101 ? 12.060 0.343 -0.053 1.00 83.81 101 ASP A CA 1
ATOM 791 C C . ASP A 1 101 ? 12.266 1.805 -0.519 1.00 83.81 101 ASP A C 1
ATOM 793 O O . ASP A 1 101 ? 11.290 2.519 -0.796 1.00 83.81 101 ASP A O 1
ATOM 797 N N . PRO A 1 102 ? 13.529 2.279 -0.626 1.00 87.00 102 PRO A N 1
ATOM 798 C CA . PRO A 1 102 ? 13.857 3.631 -1.085 1.00 87.00 102 PRO A CA 1
ATOM 799 C C . PRO A 1 102 ? 13.252 4.000 -2.445 1.00 87.00 102 PRO A C 1
ATOM 801 O O . PRO A 1 102 ? 13.029 5.181 -2.720 1.00 87.00 102 PRO A O 1
ATOM 804 N N . SER A 1 103 ? 12.954 3.012 -3.289 1.00 88.81 103 SER A N 1
ATOM 805 C CA . SER A 1 103 ? 12.299 3.193 -4.587 1.00 88.81 103 SER A CA 1
ATOM 806 C C . SER A 1 103 ? 10.920 3.849 -4.452 1.00 88.81 103 SER A C 1
ATOM 808 O O . SER A 1 103 ? 10.503 4.588 -5.343 1.00 88.81 103 SER A O 1
ATOM 810 N N . TYR A 1 104 ? 10.241 3.662 -3.314 1.00 92.75 104 TYR A N 1
ATOM 811 C CA . TYR A 1 104 ? 8.922 4.231 -3.018 1.00 92.75 104 TYR A CA 1
ATOM 812 C C . TYR A 1 104 ? 8.978 5.430 -2.062 1.00 92.75 104 TYR A C 1
ATOM 814 O O . TYR A 1 104 ? 7.948 5.848 -1.526 1.00 92.75 104 TYR A O 1
ATOM 822 N N . ALA A 1 105 ? 10.155 6.043 -1.874 1.00 89.81 105 ALA A N 1
ATOM 823 C CA . ALA A 1 105 ? 10.350 7.173 -0.959 1.00 89.81 105 ALA A CA 1
ATOM 824 C C . ALA A 1 105 ? 9.384 8.347 -1.208 1.00 89.81 105 ALA A C 1
ATOM 826 O O . ALA A 1 105 ? 9.042 9.077 -0.280 1.00 89.81 105 ALA A O 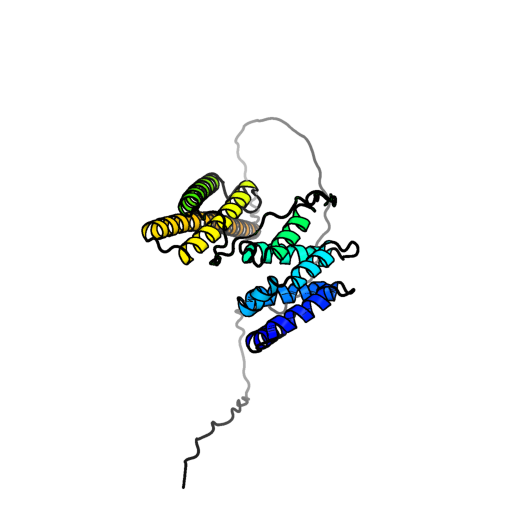1
ATOM 827 N N . ALA A 1 106 ? 8.910 8.529 -2.445 1.00 91.69 106 ALA A N 1
ATOM 828 C CA . ALA A 1 106 ? 7.917 9.550 -2.758 1.00 91.69 106 ALA A CA 1
ATOM 829 C C . ALA A 1 106 ? 6.566 9.293 -2.069 1.00 91.69 106 ALA A C 1
ATOM 831 O O . ALA A 1 106 ? 5.996 10.226 -1.513 1.00 91.69 106 ALA A O 1
ATOM 832 N N . VAL A 1 107 ? 6.086 8.045 -2.057 1.00 92.81 107 VAL A N 1
ATOM 833 C CA . VAL A 1 107 ? 4.827 7.664 -1.398 1.00 92.81 107 VAL A CA 1
ATOM 834 C C . VAL A 1 107 ? 4.943 7.860 0.112 1.00 92.81 107 VAL A C 1
ATOM 836 O O . VAL A 1 107 ? 4.083 8.509 0.704 1.00 92.81 107 VAL A O 1
ATOM 839 N N . ARG A 1 108 ? 6.044 7.386 0.719 1.00 91.75 108 ARG A N 1
ATOM 840 C CA . ARG A 1 108 ? 6.320 7.577 2.155 1.00 91.75 108 ARG A CA 1
ATOM 841 C C . ARG A 1 108 ? 6.384 9.059 2.529 1.00 91.75 108 ARG A C 1
ATOM 843 O O . ARG A 1 108 ? 5.726 9.482 3.467 1.00 91.75 108 ARG A O 1
ATOM 850 N N . ARG A 1 109 ? 7.090 9.877 1.747 1.00 92.69 109 ARG A N 1
ATOM 851 C CA . ARG A 1 109 ? 7.167 11.324 1.991 1.00 92.69 109 ARG A CA 1
ATOM 852 C C . ARG A 1 109 ? 5.793 12.000 1.950 1.00 92.69 109 ARG A C 1
ATOM 854 O O . ARG A 1 109 ? 5.517 12.841 2.799 1.00 92.69 109 ARG A O 1
ATOM 861 N N . VAL A 1 110 ? 4.946 11.679 0.966 1.00 93.00 110 VAL A N 1
ATOM 862 C CA . VAL A 1 110 ? 3.597 12.270 0.884 1.00 93.00 110 VAL A CA 1
ATOM 863 C C . VAL A 1 110 ? 2.739 11.812 2.061 1.00 93.00 110 VAL A C 1
ATOM 865 O O . VAL A 1 110 ? 2.068 12.639 2.668 1.00 93.00 110 VAL A O 1
ATOM 868 N N . HIS A 1 111 ? 2.800 10.528 2.417 1.00 93.69 111 HIS A N 1
ATOM 869 C CA . HIS A 1 111 ? 2.138 9.993 3.604 1.00 93.69 111 HIS A CA 1
ATOM 870 C C . HIS A 1 111 ? 2.518 10.778 4.870 1.00 93.69 111 HIS A C 1
ATOM 872 O O . HIS A 1 111 ? 1.642 11.300 5.559 1.00 93.69 111 HIS A O 1
ATOM 878 N N . ASP A 1 112 ? 3.817 10.935 5.127 1.00 90.69 112 ASP A N 1
ATOM 879 C CA . ASP A 1 112 ? 4.316 11.607 6.328 1.00 90.69 112 ASP A CA 1
ATOM 880 C C . ASP A 1 112 ? 3.904 13.084 6.359 1.00 90.69 112 ASP A C 1
ATOM 882 O O . ASP A 1 112 ? 3.509 13.592 7.405 1.00 90.69 112 ASP A O 1
ATOM 886 N N . ASN A 1 113 ? 3.922 13.760 5.206 1.00 89.69 113 ASN A N 1
ATOM 887 C CA . ASN A 1 113 ? 3.474 15.148 5.082 1.00 89.69 113 ASN A CA 1
ATOM 888 C C . ASN A 1 113 ? 1.983 15.323 5.404 1.00 89.69 113 ASN A C 1
ATOM 890 O O . ASN A 1 113 ? 1.593 16.361 5.939 1.00 89.69 113 ASN A O 1
ATOM 894 N N . VAL A 1 114 ? 1.146 14.349 5.040 1.00 88.31 114 VAL A N 1
ATOM 895 C CA . VAL A 1 114 ? -0.302 14.416 5.275 1.00 88.31 114 VAL A CA 1
ATOM 896 C C . VAL A 1 114 ? -0.645 14.047 6.721 1.00 88.31 114 VAL A C 1
ATOM 898 O O . VAL A 1 114 ? -1.530 14.673 7.298 1.00 88.31 114 VAL A O 1
ATOM 901 N N . MET A 1 115 ? 0.068 13.090 7.326 1.00 84.25 115 MET A N 1
ATOM 902 C CA . MET A 1 115 ? -0.170 12.664 8.713 1.00 84.25 115 MET A CA 1
ATOM 903 C C . MET A 1 115 ? 0.430 13.614 9.754 1.00 84.25 115 MET A C 1
ATOM 905 O O . MET A 1 115 ? -0.233 13.963 10.726 1.00 84.25 115 MET A O 1
ATOM 909 N N . ASN A 1 116 ? 1.672 14.058 9.549 1.00 80.25 116 ASN A N 1
ATOM 910 C CA . ASN A 1 116 ? 2.425 14.842 10.536 1.00 80.25 116 ASN A CA 1
ATOM 911 C C . ASN A 1 116 ? 2.432 16.348 10.225 1.00 80.25 116 ASN A C 1
ATOM 913 O O . ASN A 1 116 ? 3.001 17.142 10.976 1.00 80.25 116 ASN A O 1
ATOM 917 N N . GLY A 1 117 ? 1.813 16.749 9.110 1.00 64.56 117 GLY A N 1
ATOM 918 C CA . GLY A 1 117 ? 1.987 18.070 8.523 1.00 64.56 117 GLY A CA 1
ATOM 919 C C . GLY A 1 117 ? 3.330 18.196 7.800 1.00 64.56 117 GLY A C 1
ATOM 920 O O . GLY A 1 117 ? 4.260 17.418 8.004 1.00 64.56 117 GLY A O 1
ATOM 921 N N . VAL A 1 118 ? 3.446 19.195 6.924 1.00 61.66 118 VAL A N 1
ATOM 922 C CA . VAL A 1 118 ? 4.710 19.481 6.234 1.00 61.66 118 VAL A CA 1
ATOM 923 C C . VAL A 1 118 ? 5.745 19.882 7.297 1.00 61.66 118 VAL A C 1
ATOM 925 O O . VAL A 1 118 ? 5.551 20.924 7.935 1.00 61.66 118 VAL A O 1
ATOM 928 N N . PRO A 1 119 ? 6.838 19.117 7.511 1.00 52.28 119 PRO A N 1
ATOM 929 C CA . PRO A 1 119 ? 7.905 19.562 8.399 1.00 52.28 119 PRO A CA 1
ATOM 930 C C . PRO A 1 119 ? 8.411 20.912 7.882 1.00 52.28 119 PRO A C 1
ATOM 932 O O . PRO A 1 119 ? 8.433 21.108 6.661 1.00 52.28 119 PRO A O 1
ATOM 935 N N . PRO A 1 120 ? 8.791 21.868 8.750 1.00 41.12 120 PRO A N 1
ATOM 936 C CA . PRO A 1 120 ? 9.233 23.180 8.307 1.00 41.12 120 PRO A CA 1
ATOM 937 C C . PRO A 1 120 ? 10.381 22.990 7.322 1.00 41.12 120 PRO A C 1
ATOM 939 O O . PRO A 1 120 ? 11.492 22.611 7.687 1.00 41.12 120 PRO A O 1
ATOM 942 N N . SER A 1 121 ? 10.076 23.205 6.043 1.00 46.12 121 SER A N 1
ATOM 943 C CA . SER A 1 121 ? 11.060 23.193 4.981 1.00 46.12 121 SER A CA 1
ATOM 944 C C . SER A 1 121 ? 12.082 24.250 5.359 1.00 46.12 121 SER A C 1
ATOM 946 O O . SER A 1 121 ? 11.763 25.442 5.403 1.00 46.12 121 SER A O 1
ATOM 948 N N . THR A 1 122 ? 13.301 23.821 5.682 1.00 43.56 122 THR A N 1
ATOM 949 C CA . THR A 1 122 ? 14.465 24.697 5.722 1.00 43.56 122 THR A CA 1
ATOM 950 C C . THR A 1 122 ? 14.593 25.268 4.320 1.00 43.56 122 THR A C 1
ATOM 952 O O . THR A 1 122 ? 15.166 24.648 3.424 1.00 43.56 122 THR A O 1
ATOM 955 N N . GLY A 1 123 ? 13.946 26.416 4.116 1.00 37.53 123 GLY A N 1
ATOM 956 C CA . GLY A 1 123 ? 13.825 27.071 2.833 1.00 37.53 123 GLY A CA 1
ATOM 957 C C . GLY A 1 123 ? 15.201 27.183 2.206 1.00 37.53 123 GLY A C 1
ATOM 958 O O . GLY A 1 123 ? 16.108 27.793 2.777 1.00 37.53 123 GLY A O 1
ATOM 959 N N . GLY A 1 124 ? 15.340 26.577 1.029 1.00 36.84 124 GLY A N 1
ATOM 960 C CA . GLY A 1 124 ? 16.508 26.706 0.180 1.00 36.84 124 GLY A CA 1
ATOM 961 C C . GLY A 1 124 ? 16.735 28.171 -0.167 1.00 36.84 124 GLY A C 1
ATOM 962 O O . GLY A 1 124 ? 16.269 28.670 -1.191 1.00 36.84 124 GLY A O 1
ATOM 963 N N . ARG A 1 125 ? 17.496 28.868 0.678 1.00 38.59 125 ARG A N 1
ATOM 964 C CA . ARG A 1 125 ? 18.224 30.059 0.273 1.00 38.59 125 ARG A CA 1
ATOM 965 C C . ARG A 1 125 ? 19.293 29.597 -0.703 1.00 38.59 125 ARG A C 1
ATOM 967 O O . ARG A 1 125 ? 20.271 28.957 -0.328 1.00 38.59 125 ARG A O 1
ATOM 974 N N . ARG A 1 126 ? 19.091 29.942 -1.974 1.00 50.66 126 ARG A N 1
ATOM 975 C CA . ARG A 1 126 ? 20.171 30.063 -2.953 1.00 50.66 126 ARG A CA 1
ATOM 976 C C . ARG A 1 126 ? 21.233 30.996 -2.369 1.00 50.66 126 ARG A C 1
ATOM 978 O O . ARG A 1 126 ? 21.112 32.208 -2.497 1.00 50.66 12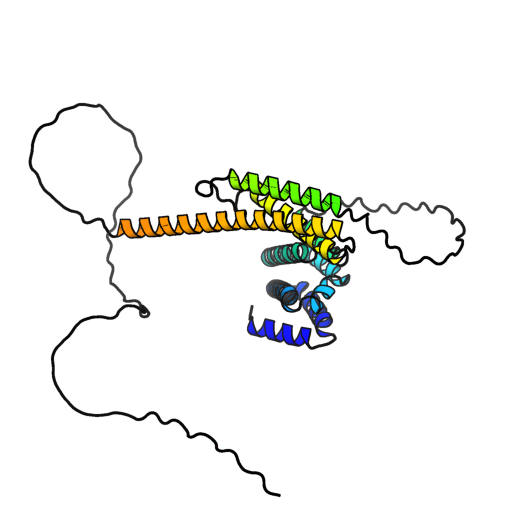6 ARG A O 1
ATOM 985 N N . ASN A 1 127 ? 22.277 30.432 -1.776 1.00 40.31 127 ASN A N 1
ATOM 986 C CA . ASN A 1 127 ? 23.533 31.134 -1.580 1.00 40.31 127 ASN A CA 1
ATOM 987 C C . ASN A 1 127 ? 24.541 30.586 -2.588 1.00 40.31 127 ASN A C 1
ATOM 989 O O . ASN A 1 127 ? 25.030 29.464 -2.478 1.00 40.31 127 ASN A O 1
ATOM 993 N N . MET A 1 128 ? 24.823 31.418 -3.591 1.00 49.84 128 MET A N 1
ATOM 994 C CA . MET A 1 128 ? 26.031 31.353 -4.400 1.00 49.84 128 MET A CA 1
ATOM 995 C C . MET A 1 128 ? 27.251 31.379 -3.474 1.00 49.84 128 MET A C 1
ATOM 997 O O . MET A 1 128 ? 27.682 32.448 -3.063 1.00 49.84 128 MET A O 1
ATOM 1001 N N . PHE A 1 129 ? 27.833 30.222 -3.184 1.00 39.47 129 PHE A N 1
ATOM 1002 C CA . PHE A 1 129 ? 29.255 30.120 -2.876 1.00 39.47 129 PHE A CA 1
ATOM 1003 C C . PHE A 1 129 ? 29.816 28.935 -3.655 1.00 39.47 129 PHE A C 1
ATOM 1005 O O . PHE A 1 129 ? 29.803 27.784 -3.232 1.00 39.47 129 PHE A O 1
ATOM 1012 N N . ARG A 1 130 ? 30.258 29.256 -4.871 1.00 42.09 130 ARG A N 1
ATOM 1013 C CA . ARG A 1 130 ? 31.072 28.399 -5.725 1.00 42.09 130 ARG A CA 1
ATOM 1014 C C . ARG A 1 130 ? 32.469 28.324 -5.105 1.00 42.09 130 ARG A C 1
ATOM 1016 O O . ARG A 1 130 ? 33.221 29.289 -5.198 1.00 42.09 130 ARG A O 1
ATOM 1023 N N . ALA A 1 131 ? 32.810 27.196 -4.490 1.00 39.47 131 ALA A N 1
ATOM 1024 C CA . ALA A 1 131 ? 34.202 26.852 -4.209 1.00 39.47 131 ALA A CA 1
ATOM 1025 C C . ALA A 1 131 ? 34.917 26.468 -5.529 1.00 39.47 131 ALA A C 1
ATOM 1027 O O . ALA A 1 131 ? 34.256 25.977 -6.454 1.00 39.47 131 ALA A O 1
ATOM 1028 N N . PRO A 1 132 ? 36.230 26.727 -5.673 1.00 41.56 132 PRO A N 1
ATOM 1029 C CA . PRO A 1 132 ? 36.940 26.489 -6.925 1.00 41.56 132 PRO A CA 1
ATOM 1030 C C . PRO A 1 132 ? 37.108 24.984 -7.205 1.00 41.56 132 PRO A C 1
ATOM 1032 O O . PRO A 1 132 ? 37.144 24.185 -6.268 1.00 41.56 132 PRO A O 1
ATOM 1035 N N . PRO A 1 133 ? 37.201 24.572 -8.484 1.00 41.38 133 PRO A N 1
ATOM 1036 C CA . PRO A 1 133 ? 37.289 23.166 -8.849 1.00 41.38 133 PRO A CA 1
ATOM 1037 C C . PRO A 1 133 ? 38.700 22.629 -8.583 1.00 41.38 133 PRO A C 1
ATOM 1039 O O . PRO A 1 133 ? 39.686 23.174 -9.078 1.00 41.38 133 PRO A O 1
ATOM 1042 N N . VAL A 1 134 ? 38.785 21.534 -7.831 1.00 42.44 134 VAL A N 1
ATOM 1043 C CA . VAL A 1 134 ? 40.001 20.717 -7.692 1.00 42.44 134 VAL A CA 1
ATOM 1044 C C . VAL A 1 134 ? 40.031 19.700 -8.851 1.00 42.44 134 VAL A C 1
ATOM 1046 O O . VAL A 1 134 ? 38.965 19.179 -9.199 1.00 42.44 134 VAL A O 1
ATOM 1049 N N . PRO A 1 135 ? 41.182 19.407 -9.490 1.00 44.03 135 PRO A N 1
ATOM 1050 C CA . PRO A 1 135 ? 41.229 18.535 -10.665 1.00 44.03 135 PRO A CA 1
ATOM 1051 C C . PRO A 1 135 ? 40.936 17.076 -10.295 1.00 44.03 135 PRO A C 1
ATOM 1053 O O . PRO A 1 135 ? 41.513 16.538 -9.351 1.00 44.03 135 PRO A O 1
ATOM 1056 N N . ARG A 1 136 ? 40.051 16.430 -11.061 1.00 37.44 136 ARG A N 1
ATOM 1057 C CA . ARG A 1 136 ? 39.740 14.998 -10.960 1.00 37.44 136 ARG A CA 1
ATOM 1058 C C . ARG A 1 136 ? 40.905 14.171 -11.512 1.00 37.44 136 ARG A C 1
ATOM 1060 O O . ARG A 1 136 ? 41.330 14.407 -12.638 1.00 37.44 136 ARG A O 1
ATOM 1067 N N . GLN A 1 137 ? 41.375 13.187 -10.747 1.00 36.66 137 GLN A N 1
ATOM 1068 C CA . GLN A 1 137 ? 42.074 12.026 -11.297 1.00 36.66 137 GLN A CA 1
ATOM 1069 C C . GLN A 1 137 ? 41.047 10.918 -11.531 1.00 36.66 137 GLN A C 1
ATOM 1071 O O . GLN A 1 137 ? 40.392 10.461 -10.594 1.00 36.66 137 GLN A O 1
ATOM 1076 N N . ASP A 1 138 ? 40.911 10.512 -12.789 1.00 37.59 138 ASP A N 1
ATOM 1077 C CA . ASP A 1 138 ? 40.072 9.398 -13.212 1.00 37.59 138 ASP A CA 1
ATOM 1078 C C . ASP A 1 138 ? 40.635 8.065 -12.695 1.00 37.59 138 ASP A C 1
ATOM 1080 O O . ASP A 1 138 ? 41.729 7.639 -13.068 1.00 37.59 138 ASP A O 1
ATOM 1084 N N . LYS A 1 139 ? 39.852 7.376 -11.860 1.00 34.69 139 LYS A N 1
ATOM 1085 C CA . LYS A 1 139 ? 39.920 5.922 -11.667 1.00 34.69 139 LYS A CA 1
ATOM 1086 C C . LYS A 1 139 ? 38.495 5.355 -11.688 1.00 34.69 139 LYS A C 1
ATOM 1088 O O . LYS A 1 139 ? 37.578 6.025 -11.213 1.00 34.69 139 LYS A O 1
ATOM 1093 N N . PRO A 1 140 ? 38.288 4.160 -12.268 1.00 37.84 140 PRO A N 1
ATOM 1094 C CA . PRO A 1 140 ? 36.957 3.639 -12.546 1.00 37.84 140 PRO A CA 1
ATOM 1095 C C . PRO A 1 140 ? 36.252 3.280 -11.235 1.00 37.84 140 PRO A C 1
ATOM 1097 O O . PRO A 1 140 ? 36.714 2.429 -10.480 1.00 37.84 140 PRO A O 1
ATOM 1100 N N . ILE A 1 141 ? 35.137 3.956 -10.964 1.00 37.03 141 ILE A N 1
ATOM 1101 C CA . ILE A 1 141 ? 34.283 3.710 -9.802 1.00 37.03 141 ILE A CA 1
ATOM 1102 C C . ILE A 1 141 ? 33.394 2.506 -10.130 1.00 37.03 141 ILE A C 1
ATOM 1104 O O . ILE A 1 141 ? 32.457 2.608 -10.926 1.00 37.03 141 ILE A O 1
ATOM 1108 N N . ALA A 1 142 ? 33.701 1.363 -9.515 1.00 43.06 142 ALA A N 1
ATOM 1109 C CA . ALA A 1 142 ? 32.711 0.326 -9.266 1.00 43.06 142 ALA A CA 1
ATOM 1110 C C . ALA A 1 142 ? 31.583 0.944 -8.426 1.00 43.06 142 ALA A C 1
ATOM 1112 O O . ALA A 1 142 ? 31.844 1.704 -7.495 1.00 43.06 142 ALA A O 1
ATOM 1113 N N . ARG A 1 143 ? 30.331 0.679 -8.808 1.00 39.44 143 ARG A N 1
ATOM 1114 C CA . ARG A 1 143 ? 29.136 1.177 -8.121 1.00 39.44 143 ARG A CA 1
ATOM 1115 C C . ARG A 1 143 ? 29.050 0.553 -6.731 1.00 39.44 143 ARG A C 1
ATOM 1117 O O . ARG A 1 143 ? 28.442 -0.497 -6.581 1.00 39.44 143 ARG A O 1
ATOM 1124 N N . ASP A 1 144 ? 29.638 1.221 -5.752 1.00 37.16 144 ASP A N 1
ATOM 1125 C CA . ASP A 1 144 ? 29.373 0.972 -4.344 1.00 37.16 144 ASP A CA 1
ATOM 1126 C C . ASP A 1 144 ? 28.411 2.065 -3.864 1.00 37.16 144 ASP A C 1
ATOM 1128 O O . ASP A 1 144 ? 28.776 3.225 -3.648 1.00 37.16 144 ASP A O 1
ATOM 1132 N N . LEU A 1 145 ? 27.122 1.722 -3.860 1.00 41.16 145 LEU A N 1
ATOM 1133 C CA . LEU A 1 145 ? 26.082 2.515 -3.221 1.00 41.16 145 LEU A CA 1
ATOM 1134 C C . LEU A 1 145 ? 26.215 2.251 -1.726 1.00 41.16 145 LEU A C 1
ATOM 1136 O O . LEU A 1 145 ? 25.799 1.202 -1.248 1.00 41.16 145 LEU A O 1
ATOM 1140 N N . GLN A 1 146 ? 26.776 3.213 -1.001 1.00 38.78 146 GLN A N 1
ATOM 1141 C CA . GLN A 1 146 ? 26.768 3.236 0.455 1.00 38.78 146 GLN A CA 1
ATOM 1142 C C . GLN A 1 146 ? 25.311 3.323 0.952 1.00 38.78 146 GLN A C 1
ATOM 1144 O O . GLN A 1 146 ? 24.782 4.406 1.201 1.00 38.78 146 GLN A O 1
ATOM 1149 N N . GLN A 1 147 ? 24.648 2.172 1.067 1.00 38.03 147 GLN A N 1
ATOM 1150 C CA . GLN A 1 147 ? 23.588 1.974 2.047 1.00 38.03 147 GLN A CA 1
ATOM 1151 C C . GLN A 1 147 ? 24.228 2.152 3.441 1.00 38.03 147 GLN A C 1
ATOM 1153 O O . GLN A 1 147 ? 25.407 1.808 3.617 1.00 38.03 147 GLN A O 1
ATOM 1158 N N . PRO A 1 148 ? 23.527 2.748 4.427 1.00 38.00 148 PRO A N 1
ATOM 1159 C CA . PRO A 1 148 ? 24.007 2.715 5.808 1.00 38.00 148 PRO A CA 1
ATOM 1160 C C . PRO A 1 148 ? 24.282 1.251 6.194 1.00 38.00 148 PRO A C 1
ATOM 1162 O O . PRO A 1 148 ? 23.601 0.369 5.666 1.00 38.00 148 PRO A O 1
ATOM 1165 N N . PRO A 1 149 ? 25.290 0.973 7.040 1.00 45.59 149 PRO A N 1
ATOM 1166 C CA . PRO A 1 149 ? 25.639 -0.396 7.389 1.00 45.59 149 PRO A CA 1
ATOM 1167 C C . PRO A 1 149 ? 24.399 -1.072 7.964 1.00 45.59 149 PRO A C 1
ATOM 1169 O O . PRO A 1 149 ? 23.852 -0.636 8.974 1.00 45.59 149 PRO A O 1
ATOM 1172 N N . VAL A 1 150 ? 23.924 -2.088 7.254 1.00 63.78 150 VAL A N 1
ATOM 1173 C CA . VAL A 1 150 ? 22.861 -2.959 7.723 1.00 63.78 150 VAL A CA 1
ATOM 1174 C C . VAL A 1 150 ? 23.474 -3.738 8.882 1.00 63.78 150 VAL A C 1
ATOM 1176 O O . VAL A 1 150 ? 24.411 -4.500 8.655 1.00 63.78 150 VAL A O 1
ATOM 1179 N N . ASP A 1 151 ? 23.029 -3.480 10.112 1.00 82.62 151 ASP A N 1
ATOM 1180 C CA . ASP A 1 151 ? 23.438 -4.237 11.298 1.00 82.62 151 ASP A CA 1
ATOM 1181 C C . ASP A 1 151 ? 22.330 -5.239 11.656 1.00 82.62 151 ASP A C 1
ATOM 1183 O O . ASP A 1 151 ? 21.490 -4.964 12.518 1.00 82.62 151 ASP A O 1
ATOM 1187 N N . PRO A 1 152 ? 22.283 -6.402 10.978 1.00 85.06 152 PRO A N 1
ATOM 1188 C CA . PRO A 1 152 ? 21.243 -7.388 11.219 1.00 85.06 152 PRO A CA 1
ATOM 1189 C C . PRO A 1 152 ? 21.281 -7.940 12.648 1.00 85.06 152 PRO A C 1
ATOM 1191 O O . PRO A 1 152 ? 20.242 -8.370 13.136 1.00 85.06 152 PRO A O 1
ATOM 1194 N N . LEU A 1 153 ? 22.427 -7.909 13.344 1.00 86.88 153 LEU A N 1
ATOM 1195 C CA . LEU A 1 153 ? 22.505 -8.331 14.747 1.00 86.88 153 LEU A CA 1
ATOM 1196 C C . LEU A 1 153 ? 21.860 -7.304 15.683 1.00 86.88 153 LEU A C 1
ATOM 1198 O O . LEU A 1 153 ? 21.106 -7.694 16.575 1.00 86.88 153 LEU A O 1
ATOM 1202 N N . GLY A 1 154 ? 22.107 -6.012 15.457 1.00 88.25 154 GLY A N 1
ATOM 1203 C CA . GLY A 1 154 ? 21.430 -4.940 16.188 1.00 88.25 154 GLY A CA 1
ATOM 1204 C C . GLY A 1 154 ? 19.909 -4.987 16.003 1.00 88.25 154 GLY A C 1
ATOM 1205 O O . GLY A 1 154 ? 19.156 -4.874 16.972 1.00 88.25 154 GLY A O 1
ATOM 1206 N N . ASP A 1 155 ? 19.446 -5.246 14.777 1.00 88.81 155 ASP A N 1
ATOM 1207 C CA . ASP A 1 155 ? 18.017 -5.389 14.482 1.00 88.81 155 ASP A CA 1
ATOM 1208 C C . ASP A 1 155 ? 17.403 -6.648 15.119 1.00 88.81 155 ASP A C 1
ATOM 1210 O O . ASP A 1 155 ? 16.268 -6.602 15.600 1.00 88.81 155 ASP A O 1
ATOM 1214 N N . VAL A 1 156 ? 18.150 -7.759 15.183 1.00 91.88 156 VAL A N 1
ATOM 1215 C CA . VAL A 1 156 ? 17.757 -8.976 15.920 1.00 91.88 156 VAL A CA 1
ATOM 1216 C C . VAL A 1 156 ? 17.550 -8.676 17.399 1.00 91.88 156 VAL A C 1
ATOM 1218 O O . VAL A 1 156 ? 16.517 -9.042 17.960 1.00 91.88 156 VAL A O 1
ATOM 1221 N N . GLU A 1 157 ? 18.505 -8.005 18.040 1.00 92.12 157 GLU A N 1
ATOM 1222 C CA . GLU A 1 157 ? 18.408 -7.669 19.460 1.00 92.12 157 GLU A CA 1
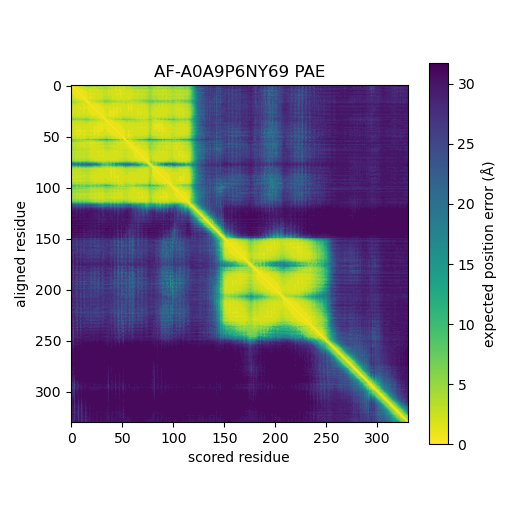ATOM 1223 C C . GLU A 1 157 ? 17.227 -6.727 19.727 1.00 92.12 157 GLU A C 1
ATOM 1225 O O . GLU A 1 157 ? 16.446 -6.937 20.661 1.00 92.12 157 GLU A O 1
ATOM 1230 N N . LEU A 1 158 ? 17.035 -5.721 18.871 1.00 91.06 158 LEU A N 1
ATOM 1231 C CA . LEU A 1 158 ? 15.904 -4.806 18.969 1.00 91.06 158 LEU A CA 1
ATOM 1232 C C . LEU A 1 158 ? 14.559 -5.534 18.800 1.00 91.06 158 LEU A C 1
ATOM 1234 O O . LEU A 1 158 ? 13.621 -5.265 19.558 1.00 91.06 158 LEU A O 1
ATOM 1238 N N . ALA A 1 159 ? 14.464 -6.466 17.847 1.00 92.94 159 ALA A N 1
ATOM 1239 C CA . ALA A 1 159 ? 13.285 -7.297 17.610 1.00 92.94 159 ALA A CA 1
ATOM 1240 C C . ALA A 1 159 ? 12.919 -8.143 18.832 1.00 92.94 159 ALA A C 1
ATOM 1242 O O . ALA A 1 159 ? 11.778 -8.076 19.293 1.00 92.94 159 ALA A O 1
ATOM 1243 N N . LYS A 1 160 ? 13.890 -8.873 19.394 1.00 92.75 160 LYS A N 1
ATOM 1244 C CA . LYS A 1 160 ? 13.676 -9.718 20.578 1.00 92.75 160 LYS A CA 1
ATOM 1245 C C . LYS A 1 160 ? 13.205 -8.899 21.782 1.00 92.75 160 LYS A C 1
ATOM 1247 O O . LYS A 1 160 ? 12.181 -9.218 22.382 1.00 92.75 160 LYS A O 1
ATOM 1252 N N . ASN A 1 161 ? 13.877 -7.785 22.082 1.00 93.81 161 ASN A N 1
ATOM 1253 C CA . ASN A 1 161 ? 13.505 -6.918 23.206 1.00 93.81 161 ASN A CA 1
ATOM 1254 C C . ASN A 1 161 ? 12.078 -6.349 23.073 1.00 93.81 161 ASN A C 1
ATOM 1256 O O . ASN A 1 161 ? 11.324 -6.328 24.048 1.00 93.81 161 ASN A O 1
ATOM 1260 N N . ASN A 1 162 ? 11.680 -5.910 21.872 1.00 93.06 162 ASN A N 1
ATOM 1261 C CA . ASN A 1 162 ? 10.322 -5.403 21.644 1.00 93.06 162 ASN A CA 1
ATOM 1262 C C . ASN A 1 162 ? 9.271 -6.515 21.741 1.00 93.06 162 ASN A C 1
ATOM 1264 O O . ASN A 1 162 ? 8.236 -6.300 22.366 1.00 93.06 162 ASN A O 1
ATOM 1268 N N . ALA A 1 163 ? 9.537 -7.698 21.177 1.00 93.06 163 ALA A N 1
ATOM 1269 C CA . ALA A 1 163 ? 8.628 -8.841 21.256 1.00 93.06 163 ALA A CA 1
ATOM 1270 C C . ALA A 1 163 ? 8.385 -9.281 22.710 1.00 93.06 163 ALA A C 1
ATOM 1272 O O . ALA A 1 163 ? 7.247 -9.567 23.098 1.00 93.06 163 ALA A O 1
ATOM 1273 N N . GLN A 1 164 ? 9.434 -9.276 23.537 1.00 93.75 164 GLN A N 1
ATOM 1274 C CA . GLN A 1 164 ? 9.345 -9.597 24.962 1.00 93.75 164 GLN A CA 1
ATOM 1275 C C . GLN A 1 164 ? 8.527 -8.564 25.733 1.00 93.75 164 GLN A C 1
ATOM 1277 O O . GLN A 1 164 ? 7.600 -8.934 26.452 1.00 93.75 164 GLN A O 1
ATOM 1282 N N . LEU A 1 165 ? 8.826 -7.273 25.564 1.00 92.81 165 LEU A N 1
ATOM 1283 C CA . LEU A 1 165 ? 8.096 -6.209 26.254 1.00 92.81 165 LEU A CA 1
ATOM 1284 C C . LEU A 1 165 ? 6.630 -6.138 25.808 1.00 92.81 165 LEU A C 1
ATOM 1286 O O . LEU A 1 165 ? 5.741 -5.900 26.627 1.00 92.81 165 LEU A O 1
ATOM 1290 N N . PHE A 1 166 ? 6.361 -6.407 24.530 1.00 94.31 166 PHE A N 1
ATOM 1291 C CA . PHE A 1 166 ? 5.002 -6.508 24.019 1.00 94.31 166 PHE A CA 1
ATOM 1292 C C . PHE A 1 166 ? 4.255 -7.677 24.664 1.00 94.31 166 PHE A C 1
ATOM 1294 O O . PHE A 1 166 ? 3.188 -7.478 25.236 1.00 94.31 166 PHE A O 1
ATOM 1301 N N . SER A 1 167 ? 4.854 -8.870 24.673 1.00 92.62 167 SER A N 1
ATOM 1302 C CA . SER A 1 167 ? 4.265 -10.059 25.304 1.00 92.62 167 SER A CA 1
ATOM 1303 C C . SER A 1 167 ? 4.015 -9.862 26.802 1.00 92.62 167 SER A C 1
ATOM 1305 O O . SER A 1 167 ? 2.979 -10.276 27.317 1.00 92.62 167 SER A O 1
ATOM 1307 N N . GLN A 1 168 ? 4.929 -9.188 27.507 1.00 91.75 168 GLN A N 1
ATOM 1308 C CA . GLN A 1 168 ? 4.738 -8.826 28.913 1.00 91.75 168 GLN A CA 1
ATOM 1309 C C . GLN A 1 168 ? 3.564 -7.867 29.085 1.00 91.75 168 GLN A C 1
ATOM 1311 O O . GLN A 1 168 ? 2.713 -8.102 29.939 1.00 91.75 168 GLN A O 1
ATOM 1316 N N . THR A 1 169 ? 3.487 -6.826 28.257 1.00 91.38 169 THR A N 1
ATOM 1317 C CA . THR A 1 169 ? 2.386 -5.857 28.297 1.00 91.38 169 THR A CA 1
ATOM 1318 C C . THR A 1 169 ? 1.046 -6.569 28.110 1.00 91.38 169 THR A C 1
ATOM 1320 O O . THR A 1 169 ? 0.159 -6.411 28.941 1.00 91.38 169 THR A O 1
ATOM 1323 N N . LEU A 1 170 ? 0.942 -7.443 27.103 1.00 89.31 170 LEU A N 1
ATOM 1324 C CA . LEU A 1 170 ? -0.241 -8.277 26.863 1.00 89.31 170 LEU A CA 1
ATOM 1325 C C . LEU A 1 170 ? -0.579 -9.174 28.061 1.00 89.31 170 LEU A C 1
ATOM 1327 O O . LEU A 1 170 ? -1.745 -9.320 28.407 1.00 89.31 170 LEU A O 1
ATOM 1331 N N . SER A 1 171 ? 0.427 -9.741 28.733 1.00 88.06 171 SER A N 1
ATOM 1332 C CA . SER A 1 171 ? 0.203 -10.605 29.900 1.00 88.06 171 SER A CA 1
ATOM 1333 C C . SER A 1 171 ? -0.354 -9.874 31.129 1.00 88.06 171 SER A C 1
ATOM 1335 O O . SER A 1 171 ? -1.012 -10.502 31.956 1.00 88.06 171 SER A O 1
ATOM 1337 N N . PHE A 1 172 ? -0.100 -8.565 31.255 1.00 86.69 172 PHE A N 1
ATOM 1338 C CA . PHE A 1 172 ? -0.611 -7.738 32.353 1.00 86.69 172 PHE A CA 1
ATOM 1339 C C . PHE A 1 172 ? -1.949 -7.065 32.032 1.00 86.69 172 PHE A C 1
ATOM 1341 O O . PHE A 1 172 ? -2.585 -6.527 32.938 1.00 86.69 172 PHE A O 1
ATOM 1348 N N . THR A 1 173 ? -2.382 -7.085 30.773 1.00 85.44 173 THR A N 1
ATOM 1349 C CA . THR A 1 173 ? -3.658 -6.502 30.362 1.00 85.44 173 THR A CA 1
ATOM 1350 C C . THR A 1 173 ? -4.795 -7.495 30.581 1.00 85.44 173 THR A C 1
ATOM 1352 O O . THR A 1 173 ? -4.756 -8.618 30.083 1.00 85.44 173 THR A O 1
ATOM 1355 N N . ASP A 1 174 ? -5.836 -7.068 31.299 1.00 76.94 174 ASP A N 1
ATOM 1356 C CA . ASP A 1 174 ? -7.063 -7.848 31.456 1.00 76.94 174 ASP A CA 1
ATOM 1357 C C . ASP A 1 174 ? -8.003 -7.595 30.257 1.00 76.94 174 ASP A C 1
ATOM 1359 O O . ASP A 1 174 ? -8.578 -6.505 30.149 1.00 76.94 174 ASP A O 1
ATOM 1363 N N . PRO A 1 175 ? -8.200 -8.584 29.360 1.00 71.44 175 PRO A N 1
ATOM 1364 C CA . PRO A 1 175 ? -9.035 -8.425 28.170 1.00 71.44 175 PRO A CA 1
ATOM 1365 C C . PRO A 1 175 ? -10.531 -8.264 28.488 1.00 71.44 175 PRO A C 1
ATOM 1367 O O . PRO A 1 175 ? -11.298 -7.900 27.598 1.00 71.44 175 PRO A O 1
ATOM 1370 N N . THR A 1 176 ? -10.961 -8.526 29.729 1.00 68.38 176 THR A N 1
ATOM 1371 C CA . THR A 1 176 ? -12.358 -8.347 30.161 1.00 68.38 176 THR A CA 1
ATOM 1372 C C . THR A 1 176 ? -12.670 -6.915 30.596 1.00 68.38 176 THR A C 1
ATOM 1374 O O . THR A 1 176 ? -13.834 -6.515 30.612 1.00 68.38 176 THR A O 1
ATOM 1377 N N . GLN A 1 177 ? -11.639 -6.138 30.937 1.00 66.56 177 GLN A N 1
ATOM 1378 C CA . GLN A 1 177 ? -11.763 -4.757 31.409 1.00 66.56 177 GLN A CA 1
ATOM 1379 C C . GLN A 1 177 ? -11.288 -3.747 30.362 1.00 66.56 177 GLN A C 1
ATOM 1381 O O . GLN A 1 177 ? -11.842 -2.650 30.273 1.00 66.56 177 GLN A O 1
ATOM 1386 N N . GLU A 1 178 ? -10.284 -4.107 29.557 1.00 73.94 178 GLU A N 1
ATOM 1387 C CA . GLU A 1 178 ? -9.668 -3.205 28.588 1.00 73.94 178 GLU A CA 1
ATOM 1388 C C . GLU A 1 178 ? -9.824 -3.675 27.142 1.00 73.94 178 GLU A C 1
ATOM 1390 O O . GLU A 1 178 ? -9.529 -4.809 26.762 1.00 73.94 178 GLU A O 1
ATOM 1395 N N . ASP A 1 179 ? -10.228 -2.735 26.291 1.00 79.50 179 ASP A N 1
ATOM 1396 C CA . ASP A 1 179 ? -10.225 -2.913 24.849 1.00 79.50 179 ASP A CA 1
ATOM 1397 C C . ASP A 1 179 ? -8.795 -2.761 24.311 1.00 79.50 179 ASP A C 1
ATOM 1399 O O . ASP A 1 179 ? -8.329 -1.645 24.070 1.00 79.50 179 ASP A O 1
ATOM 1403 N N . ILE A 1 180 ? -8.105 -3.883 24.083 1.00 83.12 180 ILE A N 1
ATOM 1404 C CA . ILE A 1 180 ? -6.722 -3.891 23.573 1.00 83.12 180 ILE A CA 1
ATOM 1405 C C . ILE A 1 180 ? -6.556 -3.173 22.223 1.00 83.12 180 ILE A C 1
ATOM 1407 O O . ILE A 1 180 ? -5.465 -2.696 21.916 1.00 83.12 180 ILE A O 1
ATOM 1411 N N . THR A 1 181 ? -7.629 -3.048 21.426 1.00 84.00 181 THR A N 1
ATOM 1412 C CA . THR A 1 181 ? -7.601 -2.315 20.144 1.00 84.00 181 THR A CA 1
ATOM 1413 C C . THR A 1 181 ? -7.597 -0.801 20.337 1.00 84.00 181 THR A C 1
ATOM 1415 O O . THR A 1 181 ? -7.178 -0.060 19.453 1.00 84.00 181 THR A O 1
ATOM 1418 N N . LYS A 1 182 ? -8.039 -0.336 21.509 1.00 82.44 182 LYS A N 1
ATOM 1419 C CA . LYS A 1 182 ? -8.060 1.078 21.900 1.00 82.44 182 LYS A CA 1
ATOM 1420 C C . LYS A 1 182 ? -6.916 1.451 22.838 1.00 82.44 182 LYS A C 1
ATOM 1422 O O . LYS A 1 182 ? -6.705 2.635 23.081 1.00 82.44 182 LYS A O 1
ATOM 1427 N N . ASN A 1 183 ? -6.196 0.470 23.378 1.00 86.38 183 ASN A N 1
ATOM 1428 C CA . ASN A 1 183 ? -5.058 0.719 24.249 1.00 86.38 183 ASN A CA 1
ATOM 1429 C C . ASN A 1 183 ? -3.865 1.220 23.412 1.00 86.38 183 ASN A C 1
ATOM 1431 O O . ASN A 1 183 ? -3.251 0.458 22.666 1.00 86.38 183 ASN A O 1
ATOM 1435 N N . GLU A 1 184 ? -3.549 2.512 23.540 1.00 88.12 184 GLU A N 1
ATOM 1436 C CA . GLU A 1 184 ? -2.497 3.185 22.764 1.00 88.12 184 GLU A CA 1
ATOM 1437 C C . GLU A 1 184 ? -1.132 2.501 22.906 1.00 88.12 184 GLU A C 1
ATOM 1439 O O . GLU A 1 184 ? -0.430 2.328 21.912 1.00 88.12 184 GLU A O 1
ATOM 1444 N N . LEU A 1 185 ? -0.785 2.044 24.114 1.00 90.06 185 LEU A N 1
ATOM 1445 C CA . LEU A 1 185 ? 0.490 1.380 24.385 1.00 90.06 185 LEU A CA 1
ATOM 1446 C C . LEU A 1 185 ? 0.588 0.039 23.647 1.00 90.06 185 LEU A C 1
ATOM 1448 O O . LEU A 1 185 ? 1.603 -0.259 23.017 1.00 90.06 185 LEU A O 1
ATOM 1452 N N . ILE A 1 186 ? -0.477 -0.763 23.701 1.00 90.31 186 ILE A N 1
ATOM 1453 C CA . ILE A 1 186 ? -0.545 -2.056 23.007 1.00 90.31 186 ILE A CA 1
ATOM 1454 C C . ILE A 1 186 ? -0.463 -1.847 21.494 1.00 90.31 186 ILE A C 1
ATOM 1456 O O . ILE A 1 186 ? 0.292 -2.551 20.824 1.00 90.31 186 ILE A O 1
ATOM 1460 N N . GLN A 1 187 ? -1.187 -0.862 20.954 1.00 91.38 187 GLN A N 1
ATOM 1461 C CA . GLN A 1 187 ? -1.152 -0.550 19.524 1.00 91.38 187 GLN A CA 1
ATOM 1462 C C . GLN A 1 187 ? 0.220 -0.023 19.076 1.00 91.38 187 GLN A C 1
ATOM 1464 O O . GLN A 1 187 ? 0.692 -0.368 17.987 1.00 91.38 187 GLN A O 1
ATOM 1469 N N . GLU A 1 188 ? 0.903 0.759 19.917 1.00 88.94 188 GLU A N 1
ATOM 1470 C CA . GLU A 1 188 ? 2.268 1.214 19.655 1.00 88.94 188 GLU A CA 1
ATOM 1471 C C . GLU A 1 188 ? 3.242 0.029 19.595 1.00 88.94 188 GLU A C 1
ATOM 1473 O O . GLU A 1 188 ? 4.017 -0.086 18.640 1.00 88.94 188 GLU A O 1
ATOM 1478 N N . PHE A 1 189 ? 3.180 -0.892 20.563 1.00 91.75 189 PHE A N 1
ATOM 1479 C CA . PHE A 1 189 ? 4.010 -2.098 20.545 1.00 91.75 189 PHE A CA 1
ATOM 1480 C C . PHE A 1 189 ? 3.701 -3.009 19.362 1.00 91.75 189 PHE A C 1
ATOM 1482 O O . PHE A 1 189 ? 4.632 -3.481 18.709 1.00 91.75 189 PHE A O 1
ATOM 1489 N N . TYR A 1 190 ? 2.425 -3.215 19.044 1.00 90.81 190 TYR A N 1
ATOM 1490 C CA . TYR A 1 190 ? 2.006 -4.012 17.896 1.00 90.81 190 TYR A CA 1
ATOM 1491 C C . TYR A 1 190 ? 2.578 -3.437 16.590 1.00 90.81 190 TYR A C 1
ATOM 1493 O O . TYR A 1 190 ? 3.205 -4.154 15.808 1.00 90.81 190 TYR A O 1
ATOM 1501 N N . THR A 1 191 ? 2.485 -2.117 16.400 1.00 90.12 191 THR A N 1
ATOM 1502 C CA . THR A 1 191 ? 3.033 -1.417 15.224 1.00 90.12 191 THR A CA 1
ATOM 1503 C C . THR A 1 191 ? 4.564 -1.504 15.151 1.00 90.12 191 THR A C 1
ATOM 1505 O O . THR A 1 191 ? 5.136 -1.726 14.074 1.00 90.12 191 THR A O 1
ATOM 1508 N N . LYS A 1 192 ? 5.256 -1.367 16.293 1.00 88.44 192 LYS A N 1
ATOM 1509 C CA . LYS A 1 192 ? 6.717 -1.539 16.382 1.00 88.44 192 LYS A CA 1
ATOM 1510 C C . LYS A 1 192 ? 7.132 -2.964 16.024 1.00 88.44 192 LYS A C 1
ATOM 1512 O O . LYS A 1 192 ? 8.018 -3.141 15.188 1.00 88.44 192 LYS A O 1
ATOM 1517 N N . CYS A 1 193 ? 6.455 -3.971 16.572 1.00 90.75 193 CYS A N 1
ATOM 1518 C CA . CYS A 1 193 ? 6.722 -5.375 16.272 1.00 90.75 193 CYS A CA 1
ATOM 1519 C C . CYS A 1 193 ? 6.485 -5.686 14.789 1.00 90.75 193 CYS A C 1
ATOM 1521 O O . CYS A 1 193 ? 7.318 -6.345 14.171 1.00 90.75 193 CYS A O 1
ATOM 1523 N N . GLN A 1 194 ? 5.415 -5.165 14.172 1.00 91.81 194 GLN A N 1
ATOM 1524 C CA . GLN A 1 194 ? 5.170 -5.330 12.729 1.00 91.81 194 GLN A CA 1
ATOM 1525 C C . GLN A 1 194 ? 6.294 -4.729 11.881 1.00 91.81 194 GLN A C 1
ATOM 1527 O O . GLN A 1 194 ? 6.686 -5.283 10.854 1.00 91.81 194 GLN A O 1
ATOM 1532 N N . THR A 1 195 ? 6.826 -3.583 12.303 1.00 88.00 195 THR A N 1
ATOM 1533 C CA . THR A 1 195 ? 7.960 -2.946 11.629 1.00 88.00 195 THR A CA 1
ATOM 1534 C C . THR A 1 195 ? 9.213 -3.809 11.722 1.00 88.00 195 THR A C 1
ATOM 1536 O O . THR A 1 195 ? 9.846 -4.067 10.698 1.00 88.00 195 THR A O 1
ATOM 1539 N N . LEU A 1 196 ? 9.520 -4.325 12.912 1.00 88.94 196 LEU A N 1
ATOM 1540 C CA . LEU A 1 196 ? 10.672 -5.197 13.146 1.00 88.94 196 LEU A CA 1
ATOM 1541 C C . LEU A 1 196 ? 10.542 -6.526 12.393 1.00 88.94 196 LEU A C 1
ATOM 1543 O O . LEU A 1 196 ? 11.506 -6.957 11.772 1.00 88.94 196 LEU A O 1
ATOM 1547 N N . GLN A 1 197 ? 9.349 -7.123 12.330 1.00 91.81 197 GLN A N 1
ATOM 1548 C CA . GLN A 1 197 ? 9.104 -8.341 11.549 1.00 91.81 197 GLN A CA 1
ATOM 1549 C C . GLN A 1 197 ? 9.457 -8.158 10.067 1.00 91.81 197 GLN A C 1
ATOM 1551 O O . GLN A 1 197 ? 10.083 -9.033 9.467 1.00 91.81 197 GLN A O 1
ATOM 1556 N N . ARG A 1 198 ? 9.106 -7.007 9.473 1.00 87.06 198 ARG A N 1
ATOM 1557 C CA . ARG A 1 198 ? 9.463 -6.704 8.077 1.00 87.06 198 ARG A CA 1
ATOM 1558 C C . ARG A 1 198 ? 10.971 -6.535 7.895 1.00 87.06 198 ARG A C 1
ATOM 1560 O O . ARG A 1 198 ? 11.508 -7.053 6.921 1.00 87.06 198 ARG A O 1
ATOM 1567 N N . VAL A 1 199 ? 11.648 -5.857 8.826 1.00 87.44 199 VAL A N 1
ATOM 1568 C CA . VAL A 1 199 ? 13.114 -5.688 8.804 1.00 87.44 199 VAL A CA 1
ATOM 1569 C C . VAL A 1 199 ? 13.816 -7.045 8.898 1.00 87.44 199 VAL A C 1
ATOM 1571 O O . VAL A 1 199 ? 14.620 -7.377 8.030 1.00 87.44 199 VAL A O 1
ATOM 1574 N N . ILE A 1 200 ? 13.440 -7.872 9.879 1.00 88.88 200 ILE A N 1
ATOM 1575 C CA . ILE A 1 200 ? 13.988 -9.221 10.071 1.00 88.88 200 ILE A CA 1
ATOM 1576 C C . ILE A 1 200 ? 13.755 -10.084 8.826 1.00 88.88 200 ILE A C 1
ATOM 1578 O O . ILE A 1 200 ? 14.687 -10.714 8.331 1.00 88.88 200 ILE A O 1
ATOM 1582 N N . SER A 1 201 ? 12.544 -10.068 8.260 1.00 88.62 201 SER A N 1
ATOM 1583 C CA . SER A 1 201 ? 12.248 -10.803 7.026 1.00 88.62 201 SER A CA 1
ATOM 1584 C C . SER A 1 201 ? 13.074 -10.316 5.828 1.00 88.62 201 SER A C 1
ATOM 1586 O O . SER A 1 201 ? 13.404 -11.127 4.964 1.00 88.62 201 SER A O 1
ATOM 1588 N N . GLY A 1 202 ? 13.402 -9.023 5.757 1.00 85.62 202 GLY A N 1
ATOM 1589 C CA . GLY A 1 202 ? 14.277 -8.465 4.723 1.00 85.62 202 GLY A CA 1
ATOM 1590 C C . GLY A 1 202 ? 15.724 -8.947 4.860 1.00 85.62 202 GLY A C 1
ATOM 1591 O O . GLY A 1 202 ? 16.349 -9.342 3.873 1.00 85.62 202 GLY A O 1
ATOM 1592 N N . HIS A 1 203 ? 16.239 -9.005 6.088 1.00 84.81 203 HIS A N 1
ATOM 1593 C CA . HIS A 1 203 ? 17.582 -9.528 6.357 1.00 84.81 203 HIS A CA 1
ATOM 1594 C C . HIS A 1 203 ? 17.694 -11.017 6.047 1.00 84.81 203 HIS A C 1
ATOM 1596 O O . HIS A 1 203 ? 18.685 -11.430 5.456 1.00 84.81 203 HIS A O 1
ATOM 1602 N N . VAL A 1 204 ? 16.667 -11.819 6.349 1.00 85.75 204 VAL A N 1
ATOM 1603 C CA . VAL A 1 204 ? 16.652 -13.262 6.023 1.00 85.75 204 VAL A CA 1
ATOM 1604 C C . VAL A 1 204 ? 16.818 -13.514 4.518 1.00 85.75 204 VAL A C 1
ATOM 1606 O O . VAL A 1 204 ? 17.399 -14.522 4.129 1.00 85.75 204 VAL A O 1
ATOM 1609 N N . GLN A 1 205 ? 16.339 -12.605 3.664 1.00 82.00 205 GLN A N 1
ATOM 1610 C CA . GLN A 1 205 ? 16.433 -12.745 2.205 1.00 82.00 205 GLN A CA 1
ATOM 1611 C C . GLN A 1 205 ? 17.768 -12.259 1.624 1.00 82.00 205 GLN A C 1
ATOM 1613 O O . GLN A 1 205 ? 18.114 -12.631 0.504 1.00 82.00 205 GLN A O 1
ATOM 1618 N N . THR A 1 206 ? 18.499 -11.410 2.351 1.00 81.06 206 THR A N 1
ATOM 1619 C CA . THR A 1 206 ? 19.710 -10.732 1.854 1.00 81.06 206 THR A CA 1
ATOM 1620 C C . THR A 1 206 ? 20.996 -11.190 2.539 1.00 81.06 206 THR A C 1
ATOM 1622 O O . THR A 1 206 ? 22.073 -11.028 1.970 1.00 81.06 206 THR A O 1
ATOM 1625 N N . CYS A 1 207 ? 20.908 -11.774 3.736 1.00 83.19 207 CYS A N 1
ATOM 1626 C CA . CYS A 1 207 ? 22.057 -12.289 4.468 1.00 83.19 207 CYS A CA 1
ATOM 1627 C C . CYS A 1 207 ? 22.506 -13.647 3.917 1.00 83.19 207 CYS A C 1
ATOM 1629 O O . CYS A 1 207 ? 21.693 -14.510 3.597 1.00 83.19 207 CYS A O 1
ATOM 1631 N N . ASN A 1 208 ? 23.824 -13.851 3.868 1.00 83.00 208 ASN A N 1
ATOM 1632 C CA . ASN A 1 208 ? 24.451 -15.120 3.482 1.00 83.00 208 ASN A CA 1
ATOM 1633 C C . ASN A 1 208 ? 25.169 -15.823 4.649 1.00 83.00 208 ASN A C 1
ATOM 1635 O O . ASN A 1 208 ? 25.639 -16.943 4.473 1.00 83.00 208 ASN A O 1
ATOM 1639 N N . ASP A 1 209 ? 25.285 -15.177 5.813 1.00 87.31 209 ASP A N 1
ATOM 1640 C CA . ASP A 1 209 ? 25.925 -15.754 7.000 1.00 87.31 209 ASP A CA 1
ATOM 1641 C C . ASP A 1 209 ? 24.934 -16.642 7.766 1.00 87.31 209 ASP A C 1
ATOM 1643 O O . ASP A 1 209 ? 23.894 -16.171 8.230 1.00 87.31 209 ASP A O 1
ATOM 1647 N N . GLU A 1 210 ? 25.263 -17.928 7.909 1.00 87.44 210 GLU A N 1
ATOM 1648 C CA . GLU A 1 210 ? 24.416 -18.929 8.566 1.00 87.44 210 GLU A CA 1
ATOM 1649 C C . GLU A 1 210 ? 24.089 -18.580 10.025 1.00 87.44 210 GLU A C 1
ATOM 1651 O O . GLU A 1 210 ? 22.959 -18.793 10.466 1.00 87.44 210 GLU A O 1
ATOM 1656 N N . ASN A 1 211 ? 25.038 -18.007 10.773 1.00 88.69 211 ASN A N 1
ATOM 1657 C CA . ASN A 1 211 ? 24.823 -17.664 12.181 1.00 88.69 211 ASN A CA 1
ATOM 1658 C C . ASN A 1 211 ? 23.877 -16.469 12.316 1.00 88.69 211 ASN A C 1
ATOM 1660 O O . ASN A 1 211 ? 23.017 -16.441 13.198 1.00 88.69 211 ASN A O 1
ATOM 1664 N N . VAL A 1 212 ? 24.011 -15.497 11.413 1.00 88.25 212 VAL A N 1
ATOM 1665 C CA . VAL A 1 212 ? 23.129 -14.326 11.352 1.00 88.25 212 VAL A CA 1
ATOM 1666 C C . VAL A 1 212 ? 21.719 -14.752 10.948 1.00 88.25 212 VAL A C 1
ATOM 1668 O O . VAL A 1 212 ? 20.752 -14.344 11.586 1.00 88.25 212 VAL A O 1
ATOM 1671 N N . ILE A 1 213 ? 21.585 -15.626 9.944 1.00 88.81 213 ILE A N 1
ATOM 1672 C CA . ILE A 1 213 ? 20.290 -16.178 9.519 1.00 88.81 213 ILE A CA 1
ATOM 1673 C C . ILE A 1 213 ? 19.616 -16.935 10.668 1.00 88.81 213 ILE A C 1
ATOM 1675 O O . ILE A 1 213 ? 18.426 -16.734 10.905 1.00 88.81 213 ILE A O 1
ATOM 1679 N N . ALA A 1 214 ? 20.353 -17.763 11.415 1.00 90.81 214 ALA A N 1
ATOM 1680 C CA . ALA A 1 214 ? 19.802 -18.472 12.569 1.00 90.81 214 ALA A CA 1
ATOM 1681 C C . ALA A 1 214 ? 19.243 -17.499 13.625 1.00 90.81 214 ALA A C 1
ATOM 1683 O O . ALA A 1 214 ? 18.111 -17.667 14.080 1.00 90.81 214 ALA A O 1
ATOM 1684 N N . ALA A 1 215 ? 19.994 -16.442 13.951 1.00 91.50 215 ALA A N 1
ATOM 1685 C CA . ALA A 1 215 ? 19.566 -15.416 14.900 1.00 91.50 215 ALA A CA 1
ATOM 1686 C C . ALA A 1 215 ? 18.340 -14.619 14.404 1.00 91.50 215 ALA A C 1
ATOM 1688 O O . ALA A 1 215 ? 17.430 -14.322 15.180 1.00 91.50 215 ALA A O 1
ATOM 1689 N N . LEU A 1 216 ? 18.281 -14.322 13.101 1.00 91.25 216 LEU A N 1
ATOM 1690 C CA . LEU A 1 216 ? 17.139 -13.675 12.450 1.00 91.25 216 LEU A CA 1
ATOM 1691 C C . LEU A 1 216 ? 15.873 -14.536 12.508 1.00 91.25 216 LEU A C 1
ATOM 1693 O O . LEU A 1 216 ? 14.796 -14.030 12.824 1.00 91.25 216 LEU A O 1
ATOM 1697 N N . LEU A 1 217 ? 15.985 -15.838 12.235 1.00 92.12 217 LEU A N 1
ATOM 1698 C CA . LEU A 1 217 ? 14.854 -16.766 12.314 1.00 92.12 217 LEU A CA 1
ATOM 1699 C C . LEU A 1 217 ? 14.336 -16.917 13.748 1.00 92.12 217 LEU A C 1
ATOM 1701 O O . LEU A 1 217 ? 13.123 -16.983 13.963 1.00 92.12 217 LEU A O 1
ATOM 1705 N N . GLU A 1 218 ? 15.235 -16.930 14.731 1.00 93.50 218 GLU A N 1
ATOM 1706 C CA . GLU A 1 218 ? 14.869 -16.966 16.146 1.00 93.50 218 GLU A CA 1
ATOM 1707 C C . GLU A 1 218 ? 14.100 -15.698 16.555 1.00 93.50 218 GLU A C 1
ATOM 1709 O O . GLU A 1 218 ? 13.009 -15.795 17.114 1.00 93.50 218 GLU A O 1
ATOM 1714 N N . ALA A 1 219 ? 14.602 -14.511 16.196 1.00 92.94 219 ALA A N 1
ATOM 1715 C CA . ALA A 1 219 ? 13.904 -13.248 16.452 1.00 92.94 219 ALA A CA 1
ATOM 1716 C C . ALA A 1 219 ? 12.539 -13.175 15.750 1.00 92.94 219 ALA A C 1
ATOM 1718 O O . ALA A 1 219 ? 11.562 -12.706 16.334 1.00 92.94 219 ALA A O 1
ATOM 1719 N N . ASN A 1 220 ? 12.441 -13.680 14.515 1.00 94.06 220 ASN A N 1
ATOM 1720 C CA . ASN A 1 220 ? 11.167 -13.760 13.802 1.00 94.06 220 ASN A CA 1
ATOM 1721 C C . ASN A 1 220 ? 10.175 -14.690 14.519 1.00 94.06 220 ASN A C 1
ATOM 1723 O O . ASN A 1 220 ? 8.989 -14.387 14.597 1.00 94.06 220 ASN A O 1
ATOM 1727 N N . THR A 1 221 ? 10.657 -15.802 15.080 1.00 95.31 221 THR A N 1
ATOM 1728 C CA . THR A 1 221 ? 9.826 -16.731 15.859 1.00 95.31 221 THR A CA 1
ATOM 1729 C C . THR A 1 221 ? 9.268 -16.058 17.115 1.00 95.31 221 THR A C 1
ATOM 1731 O O . THR A 1 221 ? 8.089 -16.222 17.423 1.00 95.31 221 THR A O 1
ATOM 1734 N N . GLU A 1 222 ? 10.077 -15.257 17.810 1.00 94.69 222 GLU A N 1
ATOM 1735 C CA . GLU A 1 222 ? 9.653 -14.529 19.013 1.00 94.69 222 GLU A CA 1
ATOM 1736 C C . GLU A 1 222 ? 8.628 -13.426 18.693 1.00 94.69 222 GLU A C 1
ATOM 1738 O O . GLU A 1 222 ? 7.605 -13.304 19.370 1.00 94.69 222 GLU A O 1
ATOM 1743 N N . LEU A 1 223 ? 8.827 -12.692 17.592 1.00 94.62 223 LEU A N 1
ATOM 1744 C CA . LEU A 1 223 ? 7.835 -11.743 17.076 1.00 94.62 223 LEU A CA 1
ATOM 1745 C C . LEU A 1 223 ? 6.509 -12.436 16.737 1.00 94.62 223 LEU A C 1
ATOM 1747 O O . LEU A 1 223 ? 5.452 -11.985 17.179 1.00 94.62 223 LEU A O 1
ATOM 1751 N N . LEU A 1 224 ? 6.552 -13.554 16.006 1.00 93.31 224 LEU A N 1
ATOM 1752 C CA . LEU A 1 224 ? 5.361 -14.340 15.669 1.00 93.31 224 LEU A CA 1
ATOM 1753 C C . LEU A 1 224 ? 4.625 -14.847 16.914 1.00 93.31 224 LEU A C 1
ATOM 1755 O O . LEU A 1 224 ? 3.395 -14.809 16.949 1.00 93.31 224 LEU A O 1
ATOM 1759 N N . ALA A 1 225 ? 5.352 -15.271 17.950 1.00 93.75 225 ALA A N 1
ATOM 1760 C CA . ALA A 1 225 ? 4.753 -15.664 19.222 1.00 93.75 225 ALA A CA 1
ATOM 1761 C C . ALA A 1 225 ? 4.005 -14.494 19.887 1.00 93.75 225 ALA A C 1
ATOM 1763 O O . ALA A 1 225 ? 2.884 -14.679 20.362 1.00 93.75 225 ALA A O 1
ATOM 1764 N N . SER A 1 226 ? 4.580 -13.287 19.862 1.00 93.62 226 SER A N 1
ATOM 1765 C CA . SER A 1 226 ? 3.936 -12.089 20.415 1.00 93.62 226 SER A CA 1
ATOM 1766 C C . SER A 1 226 ? 2.662 -11.684 19.657 1.00 93.62 226 SER A C 1
ATOM 1768 O O . SER A 1 226 ? 1.660 -11.336 20.281 1.00 93.62 226 SER A O 1
ATOM 1770 N N . PHE A 1 227 ? 2.645 -11.804 18.322 1.00 94.75 227 PHE A N 1
ATOM 1771 C CA . PHE A 1 227 ? 1.436 -11.547 17.529 1.00 94.75 227 PHE A CA 1
ATOM 1772 C C . PHE A 1 227 ? 0.345 -12.565 17.826 1.00 94.75 227 PHE A C 1
ATOM 1774 O O . PHE A 1 227 ? -0.806 -12.191 18.017 1.00 94.75 227 PHE A O 1
ATOM 1781 N N . LYS A 1 228 ? 0.720 -13.840 17.957 1.00 92.12 228 LYS A N 1
ATOM 1782 C CA . LYS A 1 228 ? -0.226 -14.884 18.337 1.00 92.12 228 LYS A CA 1
ATOM 1783 C C . LYS A 1 228 ? -0.863 -14.600 19.702 1.00 92.12 228 LYS A C 1
ATOM 1785 O O . LYS A 1 228 ? -2.066 -14.771 19.852 1.00 92.12 228 LYS A O 1
ATOM 1790 N N . ALA A 1 229 ? -0.084 -14.138 20.683 1.00 90.38 229 ALA A N 1
ATOM 1791 C CA . ALA A 1 229 ? -0.620 -13.752 21.989 1.00 90.38 229 ALA A CA 1
ATOM 1792 C C . ALA A 1 229 ? -1.632 -12.594 21.887 1.00 90.38 229 ALA A C 1
ATOM 1794 O O . ALA A 1 229 ? -2.659 -12.618 22.565 1.00 90.38 229 ALA A O 1
ATOM 1795 N N . TYR A 1 230 ? -1.370 -11.612 21.019 1.00 91.38 230 TYR A N 1
ATOM 1796 C CA . TYR A 1 230 ? -2.304 -10.519 20.737 1.00 91.38 230 TYR A CA 1
ATOM 1797 C C . TYR A 1 230 ? -3.605 -11.025 20.094 1.00 91.38 230 TYR A C 1
ATOM 1799 O O . TYR A 1 230 ? -4.693 -10.678 20.558 1.00 91.38 230 TYR A O 1
ATOM 1807 N N . ASP A 1 231 ? -3.500 -11.885 19.078 1.00 89.62 231 ASP A N 1
ATOM 1808 C CA . ASP A 1 231 ? -4.656 -12.459 18.381 1.00 89.62 231 ASP A CA 1
ATOM 1809 C C . ASP A 1 231 ? -5.517 -13.308 19.334 1.00 89.62 231 ASP A C 1
ATOM 1811 O O . ASP A 1 231 ? -6.737 -13.154 19.376 1.00 89.62 231 ASP A O 1
ATOM 1815 N N . GLU A 1 232 ? -4.893 -14.130 20.187 1.00 88.81 232 GLU A N 1
ATOM 1816 C CA . GLU A 1 232 ? -5.602 -14.918 21.204 1.00 88.81 232 GLU A CA 1
ATOM 1817 C C . GLU A 1 232 ? -6.375 -14.036 22.198 1.00 88.81 232 GLU A C 1
ATOM 1819 O O . GLU A 1 232 ? -7.478 -14.395 22.614 1.00 88.81 232 GLU A O 1
ATOM 1824 N N . MET A 1 233 ? -5.831 -12.881 22.600 1.00 84.62 233 MET A N 1
ATOM 1825 C CA . MET A 1 233 ? -6.558 -11.944 23.466 1.00 84.62 233 MET A CA 1
ATOM 1826 C C . MET A 1 233 ? -7.759 -11.316 22.756 1.00 84.62 233 MET A C 1
ATOM 1828 O O . MET A 1 233 ? -8.810 -11.135 23.377 1.00 84.62 233 MET A O 1
ATOM 1832 N N . LEU A 1 234 ? -7.622 -11.009 21.464 1.00 86.25 234 LEU A N 1
ATOM 1833 C CA . LEU A 1 234 ? -8.708 -10.462 20.656 1.00 86.25 234 LEU A CA 1
ATOM 1834 C C . LEU A 1 234 ? -9.858 -11.473 20.515 1.00 86.25 234 LEU A C 1
ATOM 1836 O O . LEU A 1 234 ? -11.025 -11.120 20.699 1.00 86.25 234 LEU A O 1
ATOM 1840 N N . GLU A 1 235 ? -9.525 -12.740 20.256 1.00 85.31 235 GLU A N 1
ATOM 1841 C CA . GLU A 1 235 ? -10.494 -13.835 20.155 1.00 85.31 235 GLU A CA 1
ATOM 1842 C C . GLU A 1 235 ? -11.198 -14.122 21.487 1.00 85.31 235 GLU A C 1
ATOM 1844 O O . GLU A 1 235 ? -12.421 -14.288 21.508 1.00 85.31 235 GLU A O 1
ATOM 1849 N N . ARG A 1 236 ? -10.462 -14.134 22.611 1.00 82.94 236 ARG A N 1
ATOM 1850 C CA . ARG A 1 236 ? -11.041 -14.354 23.952 1.00 82.94 236 ARG A CA 1
ATOM 1851 C C . ARG A 1 236 ? -12.121 -13.328 24.275 1.00 82.94 236 ARG A C 1
ATOM 1853 O O . ARG A 1 236 ? -13.204 -13.703 24.715 1.00 82.94 236 ARG A O 1
ATOM 1860 N N . ARG A 1 237 ? -11.879 -12.052 23.977 1.00 77.25 237 ARG A N 1
ATOM 1861 C CA . ARG A 1 237 ? -12.891 -11.013 24.178 1.00 77.25 237 ARG A CA 1
ATOM 1862 C C . ARG A 1 237 ? -14.113 -11.209 23.285 1.00 77.25 237 ARG A C 1
ATOM 1864 O O . ARG A 1 237 ? -15.236 -11.094 23.768 1.00 77.25 237 ARG A O 1
ATOM 1871 N N . ALA A 1 238 ? -13.915 -11.501 22.000 1.00 79.56 238 ALA A N 1
ATOM 1872 C CA . ALA A 1 238 ? -15.032 -11.744 21.087 1.00 79.56 238 ALA A CA 1
ATOM 1873 C C . ALA A 1 238 ? -15.908 -12.916 21.574 1.00 79.56 238 ALA A C 1
ATOM 1875 O O . ALA A 1 238 ? -17.139 -12.857 21.506 1.00 79.56 238 ALA A O 1
ATOM 1876 N N . PHE A 1 239 ? -15.276 -13.954 22.129 1.00 81.12 239 PHE A N 1
ATOM 1877 C CA . PHE A 1 239 ? -15.958 -15.080 22.757 1.00 81.12 239 PHE A CA 1
ATOM 1878 C C . PHE A 1 239 ? -16.725 -14.681 24.030 1.00 81.12 239 PHE A C 1
ATOM 1880 O O . PHE A 1 239 ? -17.881 -15.083 24.200 1.00 81.12 239 PHE A O 1
ATOM 1887 N N . ASP A 1 240 ? -16.134 -13.868 24.907 1.00 78.44 240 ASP A N 1
ATOM 1888 C CA . ASP A 1 240 ? -16.779 -13.393 26.139 1.00 78.44 240 ASP A CA 1
ATOM 1889 C C . ASP A 1 240 ? -17.973 -12.467 25.852 1.00 78.44 240 ASP A C 1
ATOM 1891 O O . ASP A 1 240 ? -19.027 -12.587 26.489 1.00 78.44 240 ASP A O 1
ATOM 1895 N N . GLU A 1 241 ? -17.862 -11.595 24.845 1.00 79.12 241 GLU A N 1
ATOM 1896 C CA . GLU A 1 241 ? -18.962 -10.753 24.363 1.00 79.12 241 GLU A CA 1
ATOM 1897 C C . GLU A 1 241 ? -20.107 -11.612 23.800 1.00 79.12 241 GLU A C 1
ATOM 1899 O O . GLU A 1 241 ? -21.267 -11.423 24.175 1.00 79.12 241 GLU A O 1
ATOM 1904 N N . ALA A 1 242 ? -19.806 -12.620 22.974 1.00 78.94 242 ALA A N 1
ATOM 1905 C CA . ALA A 1 242 ? -20.809 -13.552 22.448 1.00 78.94 242 ALA A CA 1
ATOM 1906 C C . ALA A 1 242 ? -21.481 -14.390 23.557 1.00 78.94 242 ALA A C 1
ATOM 1908 O O . ALA A 1 242 ? -22.701 -14.599 23.553 1.00 78.94 242 ALA A O 1
ATOM 1909 N N . THR A 1 243 ? -20.710 -14.833 24.551 1.00 82.56 243 THR A N 1
ATOM 1910 C CA . THR A 1 243 ? -21.216 -15.584 25.712 1.00 82.56 243 THR A CA 1
ATOM 1911 C C . THR A 1 243 ? -22.106 -14.712 26.600 1.00 82.56 243 THR A C 1
ATOM 1913 O O . THR A 1 243 ? -23.143 -15.160 27.093 1.00 82.56 243 THR A O 1
ATOM 1916 N N . THR A 1 244 ? -21.754 -13.440 26.779 1.00 77.81 244 THR A N 1
ATOM 1917 C CA . THR A 1 244 ? -22.569 -12.481 27.537 1.00 77.81 244 THR A CA 1
ATOM 1918 C C . THR A 1 244 ? -23.863 -12.143 26.797 1.00 77.81 244 THR A C 1
ATOM 1920 O O . THR A 1 244 ? -24.937 -12.179 27.397 1.00 77.81 244 THR A O 1
ATOM 1923 N N . ASN A 1 245 ? -23.792 -11.897 25.486 1.00 77.81 245 ASN A N 1
ATOM 1924 C CA . ASN A 1 245 ? -24.953 -11.594 24.645 1.00 77.81 245 ASN A CA 1
ATOM 1925 C C . ASN A 1 245 ? -25.942 -12.767 24.561 1.00 77.81 245 ASN A C 1
ATOM 1927 O O . ASN A 1 245 ? -27.155 -12.571 24.609 1.00 77.81 245 ASN A O 1
ATOM 1931 N N . SER A 1 246 ? -25.446 -14.003 24.490 1.00 77.75 246 SER A N 1
ATOM 1932 C CA . SER A 1 246 ? -26.311 -15.189 24.542 1.00 77.75 246 SER A CA 1
ATOM 1933 C C . SER A 1 246 ? -26.959 -15.367 25.920 1.00 77.75 246 SER A C 1
ATOM 1935 O O . SER A 1 246 ? -28.160 -15.624 26.000 1.00 77.75 246 SER A O 1
ATOM 1937 N N . ARG A 1 247 ? -26.227 -15.159 27.025 1.00 74.62 247 ARG A N 1
ATOM 1938 C CA . ARG A 1 247 ? -26.799 -15.213 28.386 1.00 74.62 247 ARG A CA 1
ATOM 1939 C C . ARG A 1 247 ? -27.882 -14.159 28.624 1.00 74.62 247 ARG A C 1
ATOM 1941 O O . ARG A 1 247 ? -28.901 -14.486 29.231 1.00 74.62 247 ARG A O 1
ATOM 1948 N N . THR A 1 248 ? -27.703 -12.929 28.144 1.00 70.50 248 THR A N 1
ATOM 1949 C CA . THR A 1 248 ? -28.721 -11.868 28.267 1.00 70.50 248 THR A CA 1
ATOM 1950 C C . THR A 1 248 ? -29.961 -12.162 27.422 1.00 70.50 248 THR A C 1
ATOM 1952 O O . THR A 1 248 ? -31.079 -11.962 27.900 1.00 70.50 248 THR A O 1
ATOM 1955 N N . LEU A 1 249 ? -29.790 -12.723 26.220 1.00 62.78 249 LEU A N 1
ATOM 1956 C CA . LEU A 1 249 ? -30.902 -13.223 25.404 1.00 62.78 249 LEU A CA 1
ATOM 1957 C C . LEU A 1 249 ? -31.675 -14.347 26.111 1.00 62.78 249 LEU A C 1
ATOM 1959 O O . LEU A 1 249 ? -32.904 -14.304 26.156 1.00 62.78 249 LEU A O 1
ATOM 1963 N N . HIS A 1 250 ? -30.981 -15.315 26.718 1.00 57.09 250 HIS A N 1
ATOM 1964 C CA . HIS A 1 250 ? -31.627 -16.417 27.436 1.00 57.09 250 HIS A CA 1
ATOM 1965 C C . HIS A 1 250 ? -32.322 -15.977 28.737 1.00 57.09 250 HIS A C 1
ATOM 1967 O O . HIS A 1 250 ? -33.378 -16.518 29.055 1.00 57.09 250 HIS A O 1
ATOM 1973 N N . HIS A 1 251 ? -31.810 -14.973 29.460 1.00 54.69 251 HIS A N 1
ATOM 1974 C CA . HIS A 1 251 ? -32.486 -14.435 30.652 1.00 54.69 251 HIS A CA 1
ATOM 1975 C C . HIS A 1 251 ? -33.780 -13.675 30.327 1.00 54.69 251 HIS A C 1
ATOM 1977 O O . HIS A 1 251 ? -34.722 -13.721 31.113 1.00 54.69 251 HIS A O 1
ATOM 1983 N N . ARG A 1 252 ? -33.883 -13.036 29.152 1.00 50.72 252 ARG A N 1
ATOM 1984 C CA . ARG A 1 252 ? -35.117 -12.342 28.734 1.00 50.72 252 ARG A CA 1
ATOM 1985 C C . ARG A 1 252 ? -36.258 -13.295 28.346 1.00 50.72 252 ARG A C 1
ATOM 1987 O O . ARG A 1 252 ? -37.393 -12.855 28.212 1.00 50.72 252 ARG A O 1
ATOM 1994 N N . GLY A 1 253 ? -35.968 -14.584 28.149 1.00 48.25 253 GLY A N 1
ATOM 1995 C CA . GLY A 1 253 ? -36.948 -15.609 27.774 1.00 48.25 253 GLY A CA 1
ATOM 1996 C C . GLY A 1 253 ? -37.487 -16.453 28.934 1.00 48.25 253 GLY A C 1
ATOM 1997 O O . GLY A 1 253 ? -38.351 -17.296 28.702 1.00 48.25 253 GLY A O 1
ATOM 1998 N N . THR A 1 254 ? -36.991 -16.273 30.164 1.00 50.12 254 THR A N 1
ATOM 1999 C CA . THR A 1 254 ? -37.321 -17.155 31.302 1.00 50.12 254 THR A CA 1
ATOM 2000 C C . THR A 1 254 ? -37.871 -16.442 32.538 1.00 50.12 254 THR A C 1
ATOM 2002 O O . THR A 1 254 ? -37.825 -17.016 33.625 1.00 50.12 254 THR A O 1
ATOM 2005 N N . GLU A 1 255 ? -38.450 -15.246 32.419 1.00 40.25 255 GLU A N 1
ATOM 2006 C CA . GLU A 1 255 ? -39.353 -14.753 33.470 1.00 40.25 255 GLU A CA 1
ATOM 2007 C C . GLU A 1 255 ? -40.720 -15.437 33.325 1.00 40.25 255 GLU A C 1
ATOM 2009 O O . GLU A 1 255 ? -41.659 -14.920 32.726 1.00 40.25 255 GLU A O 1
ATOM 2014 N N . LYS A 1 256 ? -40.839 -16.648 33.883 1.00 41.06 256 LYS A N 1
ATOM 2015 C CA . LYS A 1 256 ? -42.143 -17.132 34.343 1.00 41.06 256 LYS A CA 1
ATOM 2016 C C . LYS A 1 256 ? -42.467 -16.385 35.631 1.00 41.06 256 LYS A C 1
ATOM 2018 O O . LYS A 1 256 ? -41.957 -16.744 36.691 1.00 41.06 256 LYS A O 1
ATOM 2023 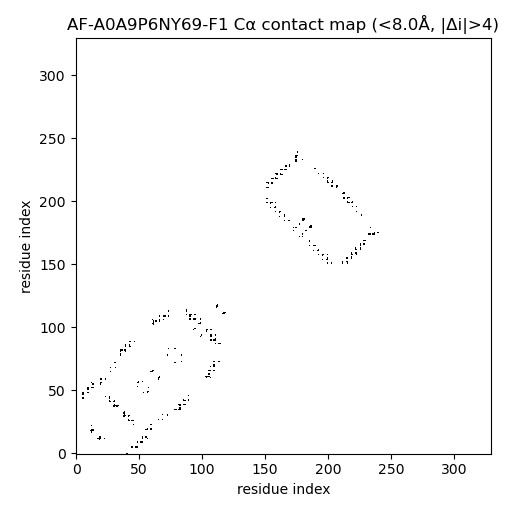N N . GLU A 1 257 ? -43.329 -15.377 35.535 1.00 38.25 257 GLU A N 1
ATOM 2024 C CA . GLU A 1 257 ? -44.086 -14.860 36.675 1.00 38.25 257 GLU A CA 1
ATOM 2025 C C . GLU A 1 257 ? -44.846 -16.025 37.327 1.00 38.25 257 GLU A C 1
ATOM 2027 O O . GLU A 1 257 ? -45.903 -16.450 36.862 1.00 38.25 257 GLU A O 1
ATOM 2032 N N . TYR A 1 258 ? -44.303 -16.573 38.412 1.00 33.94 258 TYR A N 1
ATOM 2033 C CA . TYR A 1 258 ? -45.086 -17.389 39.328 1.00 33.94 258 TYR A CA 1
ATOM 2034 C C . TYR A 1 258 ? -45.665 -16.479 40.404 1.00 33.94 258 TYR A C 1
ATOM 2036 O O . TYR A 1 258 ? -45.008 -16.120 41.378 1.00 33.94 258 TYR A O 1
ATOM 2044 N N . TYR A 1 259 ? -46.938 -16.137 40.222 1.00 36.34 259 TYR A N 1
ATOM 2045 C CA . TYR A 1 259 ? -47.811 -15.734 41.314 1.00 36.34 259 TYR A CA 1
ATOM 2046 C C . TYR A 1 259 ? -47.947 -16.925 42.276 1.00 36.34 259 TYR A C 1
ATOM 2048 O O . TYR A 1 259 ? -48.535 -17.947 41.922 1.00 36.34 259 TYR A O 1
ATOM 2056 N N . VAL A 1 260 ? -47.428 -16.806 43.498 1.00 36.84 260 VAL A N 1
ATOM 2057 C CA . VAL A 1 260 ? -47.832 -17.663 44.621 1.00 36.84 260 VAL A CA 1
ATOM 2058 C C . VAL A 1 260 ? -48.221 -16.758 45.779 1.00 36.84 260 VAL A C 1
ATOM 2060 O O . VAL A 1 260 ? -47.392 -16.068 46.367 1.00 36.84 260 VAL A O 1
ATOM 2063 N N . GLY A 1 261 ? -49.523 -16.743 46.062 1.00 33.72 261 GLY A N 1
ATOM 2064 C CA . GLY A 1 261 ? -50.105 -16.071 47.210 1.00 33.72 261 GLY A CA 1
ATOM 2065 C C . GLY A 1 261 ? -49.832 -16.816 48.519 1.00 33.72 261 GLY A C 1
ATOM 2066 O O . GLY A 1 261 ? -49.982 -18.031 48.594 1.00 33.72 261 GLY A O 1
ATOM 2067 N N . SER A 1 262 ? -49.459 -16.020 49.520 1.00 33.53 262 SER A N 1
ATOM 2068 C CA . SER A 1 262 ? -49.817 -16.070 50.946 1.00 33.53 262 SER A CA 1
ATOM 2069 C C . SER A 1 262 ? -49.787 -17.405 51.706 1.00 33.53 262 SER A C 1
ATOM 2071 O O . SER A 1 262 ? -50.689 -18.227 51.576 1.00 33.53 262 SER A O 1
ATOM 2073 N N . ASN A 1 263 ? -48.880 -17.504 52.688 1.00 30.59 263 ASN A N 1
ATOM 2074 C CA . ASN A 1 263 ? -49.299 -17.640 54.090 1.00 30.59 263 ASN A CA 1
ATOM 2075 C C . ASN A 1 263 ? -48.192 -17.241 55.081 1.00 30.59 263 ASN A C 1
ATOM 2077 O O . ASN A 1 263 ? -47.003 -17.424 54.837 1.00 30.59 263 ASN A O 1
ATOM 2081 N N . GLU A 1 264 ? -48.638 -16.651 56.187 1.00 30.31 264 GLU A N 1
ATOM 2082 C CA . GLU A 1 264 ? -47.877 -16.033 57.273 1.00 30.31 264 GLU A CA 1
ATOM 2083 C C . GLU A 1 264 ? -46.958 -17.006 58.031 1.00 30.31 264 GLU A C 1
ATOM 2085 O O . GLU A 1 264 ? -47.340 -18.143 58.298 1.00 30.31 264 GLU A O 1
ATOM 2090 N N . SER A 1 265 ? -45.793 -16.529 58.493 1.00 28.98 265 SER A N 1
ATOM 2091 C CA . SER A 1 265 ? -45.438 -16.490 59.929 1.00 28.98 265 SER A CA 1
ATOM 2092 C C . SER A 1 265 ? -44.008 -15.970 60.181 1.00 28.98 265 SER A C 1
ATOM 2094 O O . SER A 1 265 ? -43.022 -16.513 59.702 1.00 28.98 265 SER A O 1
ATOM 2096 N N . SER A 1 26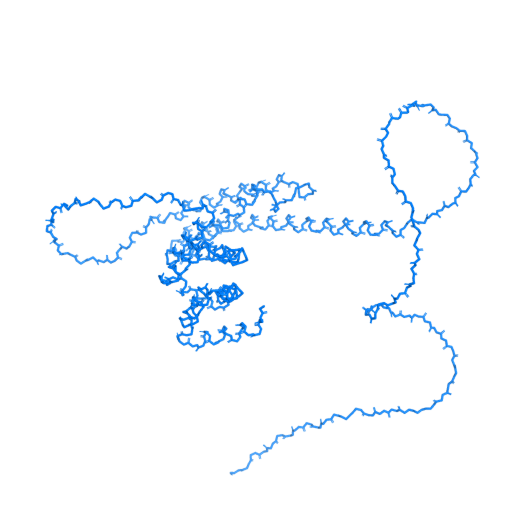6 ? -43.952 -14.904 60.985 1.00 32.69 266 SER A N 1
ATOM 2097 C CA . SER A 1 266 ? -42.956 -14.550 62.012 1.00 32.69 266 SER A CA 1
ATOM 2098 C C . SER A 1 266 ? -41.447 -14.659 61.731 1.00 32.69 266 SER A C 1
ATOM 2100 O O . SER A 1 266 ? -40.866 -15.738 61.728 1.00 32.69 266 SER A O 1
ATOM 2102 N N . GLY A 1 267 ? -40.773 -13.502 61.736 1.00 30.28 267 GLY A N 1
ATOM 2103 C CA . GLY A 1 267 ? -39.317 -13.415 61.889 1.00 30.28 267 GLY A CA 1
ATOM 2104 C C . GLY A 1 267 ? -38.790 -11.980 61.867 1.00 30.28 267 GLY A C 1
ATOM 2105 O O . GLY A 1 267 ? -38.431 -11.459 60.822 1.00 30.28 267 GLY A O 1
ATOM 2106 N N . SER A 1 268 ? -38.775 -11.340 63.036 1.00 30.80 268 SER A N 1
ATOM 2107 C CA . SER A 1 268 ? -38.247 -9.996 63.318 1.00 30.80 268 SER A CA 1
ATOM 2108 C C . SER A 1 268 ? -36.798 -9.777 62.848 1.00 30.80 268 SER A C 1
ATOM 2110 O O . SER A 1 268 ? -35.949 -10.618 63.138 1.00 30.80 268 SER A O 1
ATOM 2112 N N . SER A 1 269 ? -36.480 -8.605 62.270 1.00 34.00 269 SER A N 1
ATOM 2113 C CA . SER A 1 269 ? -35.567 -7.600 62.875 1.00 34.00 269 SER A CA 1
ATOM 2114 C 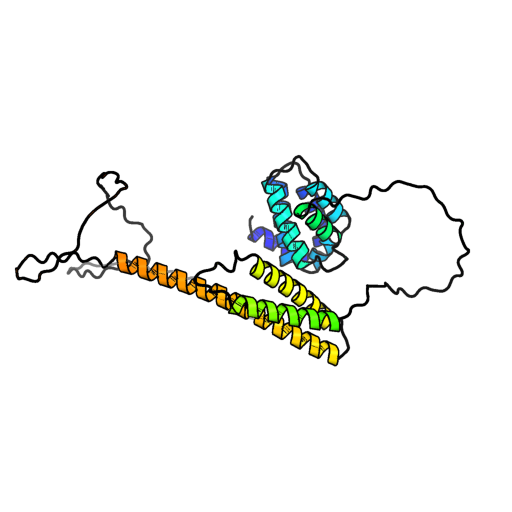C . SER A 1 269 ? -35.257 -6.407 61.948 1.00 34.00 269 SER A C 1
ATOM 2116 O O . SER A 1 269 ? -34.579 -6.528 60.936 1.00 34.00 269 SER A O 1
ATOM 2118 N N . GLN A 1 270 ? -35.778 -5.249 62.362 1.00 31.12 270 GLN A N 1
ATOM 2119 C CA . GLN A 1 270 ? -35.229 -3.881 62.339 1.00 31.12 270 GLN A CA 1
ATOM 2120 C C . GLN A 1 270 ? -33.950 -3.536 61.538 1.00 31.12 270 GLN A C 1
ATOM 2122 O O . GLN A 1 270 ? -32.861 -4.023 61.824 1.00 31.12 270 GLN A O 1
ATOM 2127 N N . GLY A 1 271 ? -34.069 -2.493 60.704 1.00 31.67 271 GLY A N 1
ATOM 2128 C CA . GLY A 1 271 ? -32.973 -1.649 60.206 1.00 31.67 271 GLY A CA 1
ATOM 2129 C C . GLY A 1 271 ? -33.515 -0.450 59.409 1.00 31.67 271 GLY A C 1
ATOM 2130 O O . GLY A 1 271 ? -34.361 -0.623 58.546 1.00 31.67 271 GLY A O 1
ATOM 2131 N N . HIS A 1 272 ? -33.099 0.769 59.752 1.00 35.50 272 HIS A N 1
ATOM 2132 C CA . HIS A 1 272 ? -33.788 2.043 59.498 1.00 35.50 272 HIS A CA 1
ATOM 2133 C C . HIS A 1 272 ? -33.465 2.756 58.155 1.00 35.50 272 HIS A C 1
ATOM 2135 O O . HIS A 1 272 ? -32.317 2.792 57.735 1.00 35.50 272 HIS A O 1
ATOM 2141 N N . ASN A 1 273 ? -34.491 3.444 57.619 1.00 34.31 273 ASN A N 1
ATOM 2142 C CA . ASN A 1 273 ? -34.558 4.786 56.986 1.00 34.31 273 ASN A CA 1
ATOM 2143 C C . ASN A 1 273 ? -33.737 5.210 55.732 1.00 34.31 273 ASN A C 1
ATOM 2145 O O . ASN A 1 273 ? -32.587 5.617 55.823 1.00 34.31 273 ASN A O 1
ATOM 2149 N N . ASN A 1 274 ? -34.486 5.340 54.622 1.00 35.69 274 ASN A N 1
ATOM 2150 C CA . ASN A 1 274 ? -34.833 6.541 53.817 1.00 35.69 274 ASN A CA 1
ATOM 2151 C C . ASN A 1 274 ? -33.807 7.431 53.054 1.00 35.69 274 ASN A C 1
ATOM 2153 O O . ASN A 1 274 ? -33.131 8.274 53.632 1.00 35.69 274 ASN A O 1
ATOM 2157 N N . ASN A 1 275 ? -34.024 7.409 51.720 1.00 35.66 275 ASN A N 1
ATOM 2158 C CA . ASN A 1 275 ? -34.145 8.492 50.709 1.00 35.66 275 ASN A CA 1
ATOM 2159 C C . ASN A 1 275 ? -32.911 9.258 50.175 1.00 35.66 275 ASN A C 1
ATOM 2161 O O . ASN A 1 275 ? -32.313 10.042 50.903 1.00 35.66 275 ASN A O 1
ATOM 2165 N N . LYS A 1 276 ? -32.728 9.274 48.829 1.00 33.53 276 LYS A N 1
ATOM 2166 C CA . LYS A 1 276 ? -33.364 10.274 47.919 1.00 33.53 276 LYS A CA 1
ATOM 2167 C C . LYS A 1 276 ? -32.987 10.154 46.405 1.00 33.53 276 LYS A C 1
ATOM 2169 O O . LYS A 1 276 ? -31.825 10.268 46.047 1.00 33.53 276 LYS A O 1
ATOM 2174 N N . SER A 1 277 ? -34.041 10.074 45.568 1.00 33.84 277 SER A N 1
ATOM 2175 C CA . SER A 1 277 ? -34.296 10.622 44.199 1.00 33.84 277 SER A CA 1
ATOM 2176 C C . SER A 1 277 ? -33.507 10.207 42.940 1.00 33.84 277 SER A C 1
ATOM 2178 O O . SER A 1 277 ? -32.336 10.538 42.821 1.00 33.84 277 SER A O 1
ATOM 2180 N N . THR A 1 278 ? -34.226 9.757 41.887 1.00 35.97 278 THR A N 1
ATOM 2181 C CA . THR A 1 278 ? -34.550 10.503 40.623 1.00 35.97 278 THR A CA 1
ATOM 2182 C C . THR A 1 278 ? -35.443 9.663 39.653 1.00 35.97 278 THR A C 1
ATOM 2184 O O . THR A 1 278 ? -35.697 8.507 39.976 1.00 35.97 278 THR A O 1
ATOM 2187 N N . PRO A 1 279 ? -36.067 10.241 38.587 1.00 42.16 279 PRO A N 1
ATOM 2188 C CA . PRO A 1 279 ? -37.498 10.051 38.278 1.00 42.16 279 PRO A CA 1
ATOM 2189 C C . PRO A 1 279 ? -37.848 9.157 37.064 1.00 42.16 279 PRO A C 1
ATOM 2191 O O . PRO A 1 279 ? -37.002 8.816 36.245 1.00 42.16 279 PRO A O 1
ATOM 2194 N N . ALA A 1 280 ? -39.146 8.844 36.948 1.00 36.91 280 ALA A N 1
ATOM 2195 C CA . ALA A 1 280 ? -39.807 8.119 35.853 1.00 36.91 280 ALA A CA 1
ATOM 2196 C C . ALA A 1 280 ? -39.895 8.907 34.525 1.00 36.91 280 ALA A C 1
ATOM 2198 O O . ALA A 1 280 ? -39.819 10.139 34.535 1.00 36.91 280 ALA A O 1
ATOM 2199 N N . PRO A 1 281 ? -40.201 8.214 33.406 1.00 45.19 281 PRO A N 1
ATOM 2200 C CA . PRO A 1 281 ? -41.404 8.608 32.663 1.00 45.19 281 PRO A CA 1
ATOM 2201 C C . PRO A 1 281 ? -42.251 7.456 32.066 1.00 45.19 281 PRO A C 1
ATOM 2203 O O . PRO A 1 281 ? -41.744 6.489 31.516 1.00 45.19 281 PRO A O 1
ATOM 2206 N N . HIS A 1 282 ? -43.569 7.662 32.177 1.00 33.59 282 HIS A N 1
ATOM 2207 C CA . HIS A 1 282 ? -44.673 7.488 31.213 1.00 33.59 282 HIS A CA 1
ATOM 2208 C C . HIS A 1 282 ? -44.850 6.227 30.330 1.00 33.59 282 HIS A C 1
ATOM 2210 O O . HIS A 1 282 ? -44.069 5.920 29.438 1.00 33.59 282 HIS A O 1
ATOM 2216 N N . LEU A 1 283 ? -46.031 5.619 30.521 1.00 38.16 283 LEU A N 1
ATOM 2217 C CA . LEU A 1 283 ? -46.721 4.597 29.722 1.00 38.16 283 LEU A CA 1
ATOM 2218 C C . LEU A 1 283 ? -47.346 5.152 28.423 1.00 38.16 283 LEU A C 1
ATOM 2220 O O . LEU A 1 283 ? -48.005 6.190 28.478 1.00 38.16 283 LEU A O 1
ATOM 2224 N N . ILE A 1 284 ? -47.270 4.381 27.326 1.00 37.91 284 ILE A N 1
ATOM 2225 C CA . ILE A 1 284 ? -48.256 4.312 26.218 1.00 37.91 284 ILE A CA 1
ATOM 2226 C C . ILE A 1 284 ? -48.351 2.829 25.762 1.00 37.91 284 ILE A C 1
ATOM 2228 O O . ILE A 1 284 ? -47.315 2.162 25.760 1.00 37.91 284 ILE A O 1
ATOM 2232 N N . PRO A 1 285 ? -49.538 2.277 25.417 1.00 38.12 285 PRO A N 1
ATOM 2233 C CA . PRO A 1 285 ? -49.736 0.843 25.184 1.00 38.12 285 PRO A CA 1
ATOM 2234 C C . PRO A 1 285 ? -49.414 0.409 23.746 1.00 38.12 285 PRO A C 1
ATOM 2236 O O . PRO A 1 285 ? -49.623 1.161 22.795 1.00 38.12 285 PRO A O 1
ATOM 2239 N N . ALA A 1 286 ? -48.950 -0.835 23.608 1.00 33.94 286 ALA A N 1
ATOM 2240 C CA . ALA A 1 286 ? -48.683 -1.500 22.339 1.00 33.94 286 ALA A CA 1
ATOM 2241 C C . ALA A 1 286 ? -49.970 -2.066 21.715 1.00 33.94 286 ALA A C 1
ATOM 2243 O O . ALA A 1 286 ? -50.701 -2.812 22.364 1.00 33.94 286 ALA A O 1
ATOM 2244 N N . ASP A 1 287 ? -50.186 -1.748 20.442 1.00 34.41 287 ASP A N 1
ATOM 2245 C CA . ASP A 1 287 ? -51.050 -2.478 19.517 1.00 34.41 287 ASP A CA 1
ATOM 2246 C C . ASP A 1 287 ? -50.129 -2.995 18.402 1.00 34.41 287 ASP A C 1
ATOM 2248 O O . ASP A 1 287 ? -49.430 -2.204 17.762 1.00 34.41 287 ASP A O 1
ATOM 2252 N N . VAL A 1 288 ? -50.027 -4.315 18.236 1.00 37.97 288 VAL A N 1
ATOM 2253 C CA . VAL A 1 288 ? -49.165 -4.936 17.219 1.00 37.97 288 VAL A CA 1
ATOM 2254 C C . VAL A 1 288 ? -49.971 -5.995 16.477 1.00 37.97 288 VAL A C 1
ATOM 2256 O O . VAL A 1 288 ? -50.176 -7.105 16.961 1.00 37.97 288 VAL A O 1
ATOM 2259 N N . SER A 1 289 ? -50.400 -5.639 15.266 1.00 33.38 289 SER A N 1
ATOM 2260 C CA . SER A 1 289 ? -50.726 -6.600 14.214 1.00 33.38 289 SER A CA 1
ATOM 2261 C C . SER A 1 289 ? -49.438 -7.278 13.748 1.00 33.38 289 SER A C 1
ATOM 2263 O O . SER A 1 289 ? -48.515 -6.612 13.282 1.00 33.38 289 SER A O 1
ATOM 2265 N N . ALA A 1 290 ? -49.379 -8.601 13.873 1.00 38.75 290 ALA A N 1
ATOM 2266 C CA . ALA A 1 290 ? -48.296 -9.421 13.351 1.00 38.75 290 ALA A CA 1
ATOM 2267 C C . ALA A 1 290 ? -48.405 -9.532 11.819 1.00 38.75 290 ALA A C 1
ATOM 2269 O O . ALA A 1 290 ? -49.355 -10.116 11.299 1.00 38.75 290 ALA A O 1
ATOM 2270 N N . GLN A 1 291 ? -47.429 -8.983 11.095 1.00 35.62 291 GLN A N 1
ATOM 2271 C CA . GLN A 1 291 ? -47.127 -9.386 9.721 1.00 35.62 291 GLN A CA 1
ATOM 2272 C C . GLN A 1 291 ? -45.979 -10.397 9.772 1.00 35.62 291 GLN A C 1
ATOM 2274 O O . GLN A 1 291 ? -44.929 -10.113 10.342 1.00 35.62 291 GLN A O 1
ATOM 2279 N N . ALA A 1 292 ? -46.220 -11.586 9.220 1.00 42.25 292 ALA A N 1
ATOM 2280 C CA . ALA A 1 292 ? -45.238 -12.653 9.086 1.00 42.25 292 ALA A CA 1
ATOM 2281 C C . ALA A 1 292 ? -44.207 -12.304 7.999 1.00 42.25 292 ALA A C 1
ATOM 2283 O O . ALA A 1 292 ? -44.578 -11.866 6.907 1.00 42.25 292 ALA A O 1
ATOM 2284 N N . ASP A 1 293 ? -42.928 -12.498 8.318 1.00 43.19 293 ASP A N 1
ATOM 2285 C CA . ASP A 1 293 ? -41.791 -12.243 7.434 1.00 43.19 293 ASP A CA 1
ATOM 2286 C C . ASP A 1 293 ? -41.599 -13.435 6.460 1.00 43.19 293 ASP A C 1
ATOM 2288 O O . ASP A 1 293 ? -41.497 -14.573 6.925 1.00 43.19 293 ASP A O 1
ATOM 2292 N N . PRO A 1 294 ? -41.583 -13.246 5.124 1.00 49.34 294 PRO A N 1
ATOM 2293 C CA . PRO A 1 294 ? -41.646 -14.346 4.147 1.00 49.34 294 PRO A CA 1
ATOM 2294 C C . PRO A 1 294 ? -40.381 -15.205 3.957 1.00 49.34 294 PRO A C 1
ATOM 2296 O O . PRO A 1 294 ? -40.321 -15.955 2.984 1.00 49.34 294 PRO A O 1
ATOM 2299 N N . PHE A 1 295 ? -39.359 -15.104 4.810 1.00 47.81 295 PHE A N 1
ATOM 2300 C CA . PHE A 1 295 ? -38.093 -15.837 4.644 1.00 47.81 295 PHE A CA 1
ATOM 2301 C C . PHE A 1 295 ? -37.516 -16.323 5.984 1.00 47.81 295 PHE A C 1
ATOM 2303 O O . PHE A 1 295 ? -36.370 -16.036 6.322 1.00 47.81 295 PHE A O 1
ATOM 2310 N N . ASP A 1 296 ? -38.301 -17.092 6.740 1.00 63.06 296 ASP A N 1
ATOM 2311 C CA . ASP A 1 296 ? -37.775 -17.892 7.852 1.00 63.06 296 ASP A CA 1
ATOM 2312 C C . ASP A 1 296 ? -37.486 -19.337 7.383 1.00 63.06 296 ASP A C 1
ATOM 2314 O O . ASP A 1 296 ? -38.421 -20.091 7.100 1.00 63.06 296 ASP A O 1
ATOM 2318 N N . PRO A 1 297 ? -36.208 -19.748 7.258 1.00 50.69 297 PRO A N 1
ATOM 2319 C CA . PRO A 1 297 ? -35.819 -21.056 6.735 1.00 50.69 297 PRO A CA 1
ATOM 2320 C C . PRO A 1 297 ? -35.923 -22.208 7.754 1.00 50.69 297 PRO A C 1
ATOM 2322 O O . PRO A 1 297 ? -35.492 -23.316 7.437 1.00 50.69 297 PRO A O 1
ATOM 2325 N N . PHE A 1 298 ? -36.476 -21.983 8.954 1.00 44.56 298 PHE A N 1
ATOM 2326 C CA . PHE A 1 298 ? -36.633 -23.027 9.982 1.00 44.56 298 PHE A CA 1
ATOM 2327 C C . PHE A 1 298 ? -38.064 -23.201 10.519 1.00 44.56 298 PHE A C 1
ATOM 2329 O O . PHE A 1 298 ? -38.272 -23.944 11.481 1.00 44.56 298 PHE A O 1
ATOM 2336 N N . GLY A 1 299 ? -39.063 -22.577 9.896 1.00 42.38 299 GLY A N 1
ATOM 2337 C CA . GLY A 1 299 ? -40.466 -22.773 10.251 1.00 42.38 299 GLY A CA 1
ATOM 2338 C C . GLY A 1 299 ? -41.089 -23.960 9.521 1.00 42.38 299 GLY A C 1
ATOM 2339 O O . GLY A 1 299 ? -41.757 -23.746 8.516 1.00 42.38 299 GLY A O 1
ATOM 2340 N N . ASP A 1 300 ? -40.908 -25.185 10.023 1.00 40.03 300 ASP A N 1
ATOM 2341 C CA . ASP A 1 300 ? -41.698 -26.333 9.558 1.00 40.03 300 ASP A CA 1
ATOM 2342 C C . ASP A 1 300 ? -42.532 -26.943 10.691 1.00 40.03 300 ASP A C 1
ATOM 2344 O O . ASP A 1 300 ? -42.050 -27.257 11.784 1.00 40.03 300 ASP A O 1
ATOM 2348 N N . ALA A 1 301 ? -43.828 -27.030 10.404 1.00 40.69 301 ALA A N 1
ATOM 2349 C CA . ALA A 1 301 ? -44.917 -27.342 11.307 1.00 40.69 301 ALA A CA 1
ATOM 2350 C C . ALA A 1 301 ? -45.201 -28.850 11.340 1.00 40.69 301 ALA A C 1
ATOM 2352 O O . ALA A 1 301 ? -45.363 -29.491 10.305 1.00 40.69 301 ALA A O 1
ATOM 2353 N N . ASN A 1 302 ? -45.363 -29.400 12.545 1.00 37.06 302 ASN A N 1
ATOM 2354 C CA . ASN A 1 302 ? -46.085 -30.651 12.756 1.00 37.06 302 ASN A CA 1
ATOM 2355 C C . ASN A 1 302 ? -47.561 -30.321 13.010 1.00 37.06 302 ASN A C 1
ATOM 2357 O O . ASN A 1 302 ? -47.932 -30.042 14.146 1.00 37.06 302 ASN A O 1
ATOM 2361 N N . GLU A 1 303 ? -48.404 -30.410 11.984 1.00 39.41 303 GLU A N 1
ATOM 2362 C CA . GLU A 1 303 ? -49.846 -30.607 12.161 1.00 39.41 303 GLU A CA 1
ATOM 2363 C C . GLU A 1 303 ? -50.352 -31.648 11.157 1.00 39.41 303 GLU A C 1
ATOM 2365 O O . GLU A 1 303 ? -50.350 -31.452 9.943 1.00 39.41 303 GLU A O 1
ATOM 2370 N N . ALA A 1 304 ? -50.758 -32.794 11.702 1.00 34.06 304 ALA A N 1
ATOM 2371 C CA . ALA A 1 304 ? -51.467 -33.846 10.998 1.00 34.06 304 ALA A CA 1
ATOM 2372 C C . ALA A 1 304 ? -52.957 -33.486 10.922 1.00 34.06 304 ALA A C 1
ATOM 2374 O O . ALA A 1 304 ? -53.563 -33.167 11.945 1.00 34.06 304 ALA A O 1
ATOM 2375 N N . ASN A 1 305 ? -53.559 -33.587 9.736 1.00 37.16 305 ASN A N 1
ATOM 2376 C CA . ASN A 1 305 ? -55.011 -33.598 9.586 1.00 37.16 305 ASN A CA 1
ATOM 2377 C C . ASN A 1 305 ? -55.445 -34.626 8.527 1.00 37.16 305 ASN A C 1
ATOM 2379 O O . ASN A 1 305 ? -54.840 -34.742 7.460 1.00 37.16 305 ASN A O 1
ATOM 2383 N N . ASP A 1 306 ? -56.488 -35.377 8.872 1.00 34.53 306 ASP A N 1
ATOM 2384 C CA . ASP A 1 306 ? -57.010 -36.570 8.204 1.00 34.53 306 ASP A CA 1
ATOM 2385 C C . ASP A 1 306 ? -57.969 -36.261 7.026 1.00 34.53 306 ASP A C 1
ATOM 2387 O O . ASP A 1 306 ? -59.009 -35.638 7.215 1.00 34.53 306 ASP A O 1
ATOM 2391 N N . GLY A 1 307 ? -57.654 -36.827 5.846 1.00 32.34 307 GLY A N 1
ATOM 2392 C CA . GLY A 1 307 ? -58.565 -37.390 4.816 1.00 32.34 307 GLY A CA 1
ATOM 2393 C C . GLY A 1 307 ? -59.452 -36.477 3.925 1.00 32.34 307 GLY A C 1
ATOM 2394 O O . GLY A 1 307 ? -59.709 -35.327 4.260 1.00 32.34 307 GLY A O 1
ATOM 2395 N N . PRO A 1 308 ? -60.066 -37.005 2.830 1.00 48.25 308 PRO A N 1
ATOM 2396 C CA . PRO A 1 308 ? -59.608 -38.069 1.922 1.00 48.25 308 PRO A CA 1
ATOM 2397 C C . PRO A 1 308 ? -59.725 -37.739 0.397 1.00 48.25 308 PRO A C 1
ATOM 2399 O O . PRO A 1 308 ? -60.582 -36.984 -0.045 1.00 48.25 308 PRO A O 1
ATOM 2402 N N . SER A 1 309 ? -58.879 -38.415 -0.397 1.00 32.03 309 SER A N 1
ATOM 2403 C CA . SER A 1 309 ? -59.074 -38.931 -1.778 1.00 32.03 309 SER A CA 1
ATOM 2404 C C . SER A 1 309 ? -59.615 -38.037 -2.923 1.00 32.03 309 SER A C 1
ATOM 2406 O O . SER A 1 309 ? -60.816 -37.825 -3.010 1.00 32.03 309 SER A O 1
ATOM 2408 N N . SER A 1 310 ? -58.776 -37.737 -3.938 1.00 32.53 310 SER A N 1
ATOM 2409 C CA . SER A 1 310 ? -59.010 -38.111 -5.362 1.00 32.53 310 SER A CA 1
ATOM 2410 C C . SER A 1 310 ? -57.861 -37.699 -6.315 1.00 32.53 310 SER A C 1
ATOM 2412 O O . SER A 1 310 ? -57.549 -36.525 -6.458 1.00 32.53 310 SER A O 1
ATOM 2414 N N . SER A 1 311 ? -57.307 -38.702 -7.011 1.00 33.72 311 SER A N 1
ATOM 2415 C CA . SER A 1 311 ? -56.852 -38.755 -8.422 1.00 33.72 311 SER A CA 1
ATOM 2416 C C . SER A 1 311 ? -55.992 -37.653 -9.089 1.00 33.72 311 SER A C 1
ATOM 2418 O O . SER A 1 311 ? -56.458 -36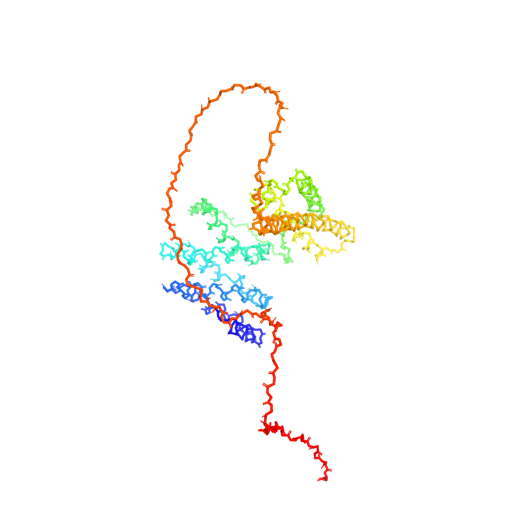.544 -9.321 1.00 33.72 311 SER A O 1
ATOM 2420 N N . ASN A 1 312 ? -54.882 -38.133 -9.675 1.00 32.03 312 ASN A N 1
ATOM 2421 C CA . ASN A 1 312 ? -54.249 -37.733 -10.950 1.00 32.03 312 ASN A CA 1
ATOM 2422 C C . ASN A 1 312 ? -53.555 -36.362 -11.066 1.00 32.03 312 ASN A C 1
ATOM 2424 O O . ASN A 1 312 ? -54.214 -35.346 -11.240 1.00 32.03 312 ASN A O 1
ATOM 2428 N N . ALA A 1 313 ? -52.220 -36.380 -11.203 1.00 36.28 313 ALA A N 1
ATOM 2429 C CA . ALA A 1 313 ? -51.507 -36.151 -12.477 1.00 36.28 313 ALA A CA 1
ATOM 2430 C C . ALA A 1 313 ? -50.036 -35.750 -12.226 1.00 36.28 313 ALA A C 1
ATOM 2432 O O . ALA A 1 313 ? -49.754 -34.675 -11.707 1.00 36.28 313 ALA A O 1
ATOM 2433 N N . GLU A 1 314 ? -49.092 -36.593 -12.649 1.00 43.00 314 GLU A N 1
ATOM 2434 C CA . GLU A 1 314 ? -47.691 -36.197 -12.859 1.00 43.00 314 GLU A CA 1
ATOM 2435 C C . GLU A 1 314 ? -47.555 -35.359 -14.143 1.00 43.00 314 GLU A C 1
ATOM 2437 O O . GLU A 1 314 ? -48.254 -35.628 -15.128 1.00 43.00 314 GLU A O 1
ATOM 2442 N N . PRO A 1 315 ? -46.546 -34.472 -14.220 1.00 43.62 315 PRO A N 1
ATOM 2443 C CA . PRO A 1 315 ? -45.843 -34.299 -15.480 1.00 43.62 315 PRO A CA 1
ATOM 2444 C C . PRO A 1 315 ? -44.327 -34.494 -15.352 1.00 43.62 315 PRO A C 1
ATOM 2446 O O . PRO A 1 315 ? -43.646 -34.000 -14.458 1.00 43.62 315 PRO A O 1
ATOM 2449 N N . LYS A 1 316 ? -43.836 -35.239 -16.340 1.00 42.78 316 LYS A N 1
ATOM 2450 C CA . LYS A 1 316 ? -42.468 -35.680 -16.600 1.00 42.78 316 LYS A CA 1
ATOM 2451 C C . LYS A 1 316 ? -41.509 -34.509 -16.840 1.00 42.78 316 LYS A C 1
ATOM 2453 O O . LYS A 1 316 ? -41.790 -33.627 -17.650 1.00 42.78 316 LYS A O 1
ATOM 2458 N N . VAL A 1 317 ? -40.330 -34.580 -16.225 1.00 41.34 317 VAL A N 1
ATOM 2459 C CA . VAL A 1 317 ? -39.163 -33.745 -16.548 1.00 41.34 317 VAL A CA 1
ATOM 2460 C C . VAL A 1 317 ? -38.507 -34.287 -17.824 1.00 41.34 317 VAL A C 1
ATOM 2462 O O . VAL A 1 317 ? -38.069 -35.434 -17.868 1.00 41.34 317 VAL A O 1
ATOM 2465 N N . ASN A 1 318 ? -38.457 -33.465 -18.872 1.00 42.00 318 ASN A N 1
ATOM 2466 C CA . ASN A 1 318 ? -37.782 -33.752 -20.140 1.00 42.00 318 ASN A CA 1
ATOM 2467 C C . ASN A 1 318 ? -36.320 -33.272 -20.047 1.00 42.00 318 ASN A C 1
ATOM 2469 O O . ASN A 1 318 ? -36.072 -32.068 -20.087 1.00 42.00 318 ASN A O 1
ATOM 2473 N N . LEU A 1 319 ? -35.359 -34.194 -19.929 1.00 51.25 319 LEU A N 1
ATOM 2474 C CA . LEU A 1 319 ? -33.931 -33.914 -20.133 1.00 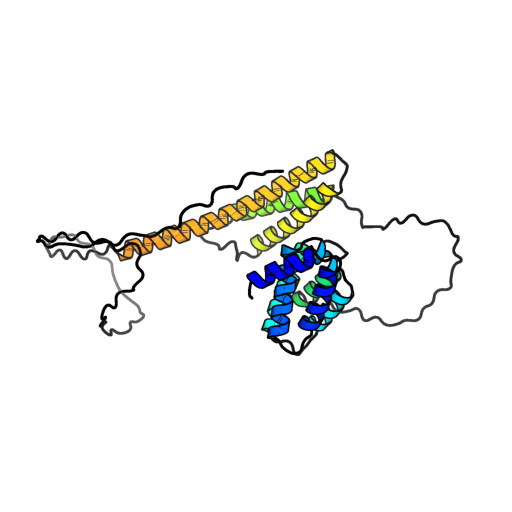51.25 319 LEU A CA 1
ATOM 2475 C C . LEU A 1 319 ? -33.497 -34.376 -21.540 1.00 51.25 319 LEU A C 1
ATOM 2477 O O . LEU A 1 319 ? -33.922 -35.447 -21.977 1.00 51.25 319 LEU A O 1
ATOM 2481 N N . PRO A 1 320 ? -32.649 -33.610 -22.253 1.00 59.59 320 PRO A N 1
ATOM 2482 C CA . PRO A 1 320 ? -32.130 -34.002 -23.563 1.00 59.59 320 PRO A CA 1
ATOM 2483 C C . PRO A 1 320 ? -31.067 -35.122 -23.463 1.00 59.59 320 PRO A C 1
ATOM 2485 O O . PRO A 1 320 ? -30.340 -35.188 -22.469 1.00 59.59 320 PRO A O 1
ATOM 2488 N N . PRO A 1 321 ? -30.941 -35.998 -24.483 1.00 64.94 321 PRO A N 1
ATOM 2489 C CA . PRO A 1 321 ? -30.007 -37.126 -24.467 1.00 64.94 321 PRO A CA 1
ATOM 2490 C C . PRO A 1 321 ? -28.547 -36.716 -24.769 1.00 64.94 321 PRO A C 1
ATOM 2492 O O . PRO A 1 321 ? -28.312 -35.692 -25.415 1.00 64.94 321 PRO A O 1
ATOM 2495 N N . PRO A 1 322 ? -27.552 -37.523 -24.342 1.00 55.12 322 PRO A N 1
ATOM 2496 C CA . PRO A 1 322 ? -26.131 -37.215 -24.490 1.00 55.12 322 PRO A CA 1
ATOM 2497 C C . PRO A 1 322 ? -25.605 -37.499 -25.908 1.00 55.12 322 PRO A C 1
ATOM 2499 O O . PRO A 1 322 ? -26.001 -38.464 -26.562 1.00 55.12 322 PRO A O 1
ATOM 2502 N N . LEU A 1 323 ? -24.669 -36.663 -26.369 1.00 54.19 323 LEU A N 1
ATOM 2503 C CA . LEU A 1 323 ? -23.993 -36.785 -27.665 1.00 54.19 323 LEU A CA 1
ATOM 2504 C C . LEU A 1 323 ? -22.978 -37.944 -27.660 1.00 54.19 323 LEU A C 1
ATOM 2506 O O . LEU A 1 323 ? -22.109 -38.017 -26.792 1.00 54.19 323 LEU A O 1
ATOM 2510 N N . MET A 1 324 ? -23.068 -38.828 -28.657 1.00 61.84 324 MET A N 1
ATOM 2511 C CA . MET A 1 324 ? -22.089 -39.890 -28.924 1.00 61.84 324 MET A CA 1
ATOM 2512 C C . MET A 1 324 ? -20.911 -39.395 -29.792 1.00 61.84 324 MET A C 1
ATOM 2514 O O . MET A 1 324 ? -21.115 -38.540 -30.655 1.00 61.84 324 MET A O 1
ATOM 2518 N N . PRO A 1 325 ? -19.699 -39.968 -29.646 1.00 48.75 325 PRO A N 1
ATOM 2519 C CA . PRO A 1 325 ? -18.526 -39.607 -30.446 1.00 48.75 325 PRO A CA 1
ATOM 2520 C C . PRO A 1 325 ? -18.553 -40.242 -31.850 1.00 48.75 325 PRO A C 1
ATOM 2522 O O . PRO A 1 325 ? -18.707 -41.457 -31.992 1.00 48.75 325 PRO A O 1
ATOM 2525 N N . GLN A 1 326 ? -18.366 -39.431 -32.898 1.00 53.28 326 GLN A N 1
ATOM 2526 C CA . GLN A 1 326 ? -18.212 -39.915 -34.275 1.00 53.28 326 GLN A CA 1
ATOM 2527 C C . GLN A 1 326 ? -16.800 -40.466 -34.524 1.00 53.28 326 GLN A C 1
ATOM 2529 O O . GLN A 1 326 ? -15.796 -39.834 -34.197 1.00 53.28 326 GLN A O 1
ATOM 2534 N N . LYS A 1 327 ? -16.744 -41.664 -35.120 1.00 44.69 327 LYS A N 1
ATOM 2535 C CA . LYS A 1 327 ? -15.523 -42.340 -35.567 1.00 44.69 327 LYS A CA 1
ATOM 2536 C C . LYS A 1 327 ? -14.997 -41.763 -36.885 1.00 44.69 327 LYS A C 1
ATOM 2538 O O . LYS A 1 327 ? -15.737 -41.630 -37.854 1.00 44.69 327 LYS A O 1
ATOM 2543 N N . LEU A 1 328 ? -13.684 -41.561 -36.874 1.00 43.44 328 LEU A N 1
ATOM 2544 C CA . LEU A 1 328 ? -12.724 -41.446 -37.972 1.00 43.44 328 LEU A CA 1
ATOM 2545 C C . LEU A 1 328 ? -12.965 -42.480 -39.094 1.00 43.44 328 LEU A C 1
ATOM 2547 O O . LEU A 1 328 ? -13.001 -43.668 -38.779 1.00 43.44 328 LEU A O 1
ATOM 2551 N N . HIS A 1 329 ? -13.053 -42.054 -40.360 1.00 48.69 329 HIS A N 1
ATOM 2552 C CA . HIS A 1 329 ? -12.714 -42.876 -41.533 1.00 48.69 329 HIS A CA 1
ATOM 2553 C C . HIS A 1 329 ? -12.055 -41.999 -42.612 1.00 48.69 329 HIS A C 1
ATOM 2555 O O . HIS A 1 329 ? -12.635 -40.985 -42.993 1.00 48.69 329 HIS A O 1
ATOM 2561 N N . GLU A 1 330 ? -10.862 -42.464 -43.006 1.00 46.31 330 GLU A N 1
ATOM 2562 C CA . GLU A 1 330 ? -10.058 -42.258 -44.233 1.00 46.31 330 GLU A CA 1
ATOM 2563 C C . GLU A 1 330 ? -9.724 -40.845 -44.735 1.00 46.31 330 GLU A C 1
ATOM 2565 O O . GLU A 1 330 ? -10.616 -40.105 -45.202 1.00 46.31 330 GLU A O 1
#

Nearest PDB structures (foldseek):
  3ldz-assembly4_D  TM=8.593E-01  e=1.472E-05  Homo sapiens
  1x5b-assembly1_A  TM=7.924E-01  e=1.536E-04  Homo sapiens
  3zyq-assembly1_A  TM=8.192E-01  e=3.061E-04  Homo sapiens
  1jwf-assembly1_A  TM=8.679E-01  e=5.316E-04  Homo sapiens
  2n9d-assembly1_A  TM=8.797E-01  e=1.269E-02  Homo sapiens

Foldseek 3Di:
DDVVVLVVLLVQLQPDPCSLVVLLVVLLVQLPDPDQVSNLVSLVSLLSSCVRNPPSNLLNLLDPVNLVSLLVSLPDPPHDPSSLVSSLVSLVVNCLVPVVPPSNVSSVQSNCCNVVNDDPPPDDDPDDDDDDDDDDDDDDDDDDDPDPPLPLVVLLVVLLVLLVVLLVVLVPDDLQVDDCVPPPVNVVSLVVNSVSLVSLVVCCVVDPDPVSNVSSVVSNVSSVVSVVSVVVSVVVNVVVVVVVVVVVVVVVVPPPPDDDDDDDDDDDDDDDDDDDDDDDDDDDDDDDDDDDDPDDPPDDDDDDDDDDDDDDDDDDDDDDDDDDDDDDDD

Solvent-accessible surface area (backbone atoms only — not comparable to full-atom values): 20958 Å² total; per-residue (Å²): 134,63,65,71,58,51,52,54,50,43,52,51,29,71,74,33,95,58,26,37,61,53,51,50,54,53,34,54,57,33,46,71,42,94,47,58,70,49,19,39,52,26,49,52,50,52,48,52,39,43,71,74,43,36,72,70,34,45,61,53,59,44,36,68,68,51,32,55,51,48,46,52,58,72,68,43,89,83,62,50,70,67,38,52,53,49,50,52,52,49,31,52,52,47,31,71,76,45,34,87,44,77,65,25,42,50,47,32,50,47,35,47,32,70,74,75,42,73,72,86,72,81,72,83,73,87,70,93,75,83,75,82,90,78,87,83,80,92,70,90,77,75,92,75,79,84,64,76,85,81,54,68,66,62,52,27,54,52,32,41,56,48,21,50,53,39,42,50,52,57,72,73,54,55,58,91,83,44,62,63,93,72,34,64,68,56,48,51,42,51,54,50,44,55,52,39,48,53,51,41,56,51,45,60,75,70,59,85,52,68,71,59,44,53,48,32,53,52,26,45,51,46,38,52,52,30,52,50,56,52,51,52,47,55,50,52,38,54,49,52,51,52,53,50,54,51,50,55,57,55,59,74,74,62,80,74,85,75,88,76,84,84,83,90,81,90,83,91,82,90,84,87,86,87,88,87,91,86,86,88,83,87,91,83,87,90,85,78,85,87,78,85,73,98,81,65,95,78,81,80,83,93,79,91,82,86,86,82,90,82,86,89,83,88,84,83,86,87,77,85,82,86,87,78,87,85,80,89,80,138

pLDDT: mean 72.39, std 23.78, range [28.98, 97.31]

Radius of gyration: 34.36 Å; Cα contacts (8 Å, |Δi|>4): 193; chains: 1; bounding box: 102×74×108 Å

Sequence (330 aa):
MDWSLVFQICDVVNNTETGAKEARKLLQKKMLAQNPQTQVLALELLDALSENCRDKFQSQFAAKSFGEDLDTLASSKSNDNKVHGKMVQCLQNWANQFGFDPSYAAVRRVHDNVMNGVPPSTGGRRNMFRAPPVPRQDKPIARDLQQPPVDPLGDVELAKNNAQLFSQTLSFTDPTQEDITKNELIQEFYTKCQTLQRVISGHVQTCNDENVIAALLEANTELLASFKAYDEMLERRAFDEATTNSRTLHHRGTEKEYYVGSNESSGSSQGHNNNKSTPAPHLIPADVSAQADPFDPFGDANEANDGPSSSNAEPKVNLPPPLMPQKLHE

Secondary structure (DSSP, 8-state):
--HHHHHHHHHHHHHSTTHHHHHHHHHHHHHTSS-HHHHHHHHHHHHHHHHHSHHHHHGGGG-HHHHHHHHHHHH-TT--HHHHHHHHHHHHHHHHHHTTSGGGHHHHHHHHHHHH--------------PPPPPPPP-------------HHHHHHHHHHHHHHHHHHHHH--TTT--TTT-HHHHHHHHHHHHHHHHHHHHHHH---HHHHHHHHHHHHHHHHHHHHHHHHHHHHHHHHHHHHHHHHHHTT-------------------------------------PPPS--TT--------------------PPPPPPPPP---

Mean predicted aligned error: 21.95 Å